Protein AF-A0A0F9RUL9-F1 (afdb_monomer_lite)

pLDDT: mean 78.05, std 15.59, range [31.3, 97.25]

Radius of gyration: 21.73 Å; chains: 1; bounding box: 54×52×54 Å

Secondary structure (DSSP, 8-state):
--PPEEEEEETT---TTGGGGB-TTS-B---SS-EEEEE-SSEEEEEE-TTTTTTTT--HHHHHH-HHHHHHHHHHHHHHHHHHGGG-SSTT----HHHHHHHHHHT-SSGGGS-HHHHHHHHHHHHTSHHHHHHHH-SS--HHHHHHHHHHHHHHHHHHHTTS--S--HHHHHHHHHHHHHHHHHHHHHHHHHHHHHHHSHHHHHHHTTS----HHHHHHHHHHHHHHHHHHTT-THHHHHHHHHTT-HHHHHHHHHHHHHHHHHHHH---HHHHHHHHHHHHHHHHT--HHHHHHS----HHHHHHHHHHHHHHHTT--------

Foldseek 3Di:
DQAAAEAEDEQPDDDPCNVVQQDPVGDGDPDPDDWDWDDDPRYIYIYDHPPNVCVPDDPPVVCVVCVVLVVLVVVLVVQLVVLLCLLDPPPADLDQPQLVVVCVVVVHRHLVRQDPVCNVVSVVSRCPGPLNVLQVVFAADRLVLLVVLLSSLRSNQVSVVVPVDPDQSVSLLVVLLVVLLVLLVCCLVPVVVVLVVLCVDPVVVVVVVVVHPYDSLVVSLSVNLSSCSSCLSNVVLVSVCVSCVVSVQNLLSVVSNLSSLVSVLCSVQDSDSVVSSLLSSVVRVLVSPWDSCCCRNVVDTDPVSVVVSVVSSVCSNVVVPDSPPPD

Structure (mmCIF, N/CA/C/O backbone):
data_AF-A0A0F9RUL9-F1
#
_entry.id   AF-A0A0F9RUL9-F1
#
loop_
_atom_site.group_PDB
_atom_site.id
_atom_site.type_symbol
_atom_site.label_atom_id
_atom_site.label_alt_id
_atom_site.label_comp_id
_atom_site.label_asym_id
_atom_site.label_entity_id
_atom_site.label_seq_id
_atom_site.pdbx_PDB_ins_code
_atom_site.Cartn_x
_atom_site.Cartn_y
_atom_site.Cartn_z
_atom_site.occupancy
_atom_site.B_iso_or_equiv
_atom_site.auth_seq_id
_atom_site.auth_comp_id
_atom_site.auth_asym_id
_atom_site.auth_atom_id
_atom_site.pdbx_PDB_model_num
ATOM 1 N N . MET A 1 1 ? -3.783 -33.198 -8.109 1.00 32.19 1 MET A N 1
ATOM 2 C CA . MET A 1 1 ? -3.405 -32.520 -6.853 1.00 32.19 1 MET A CA 1
ATOM 3 C C . MET A 1 1 ? -1.888 -32.541 -6.781 1.00 32.19 1 MET A C 1
ATOM 5 O O . MET A 1 1 ? -1.331 -33.618 -6.630 1.00 32.19 1 MET A O 1
ATOM 9 N N . ILE A 1 2 ? -1.224 -31.410 -7.032 1.00 31.30 2 ILE A N 1
ATOM 10 C CA . ILE A 1 2 ? 0.241 -31.319 -6.931 1.00 31.30 2 ILE A CA 1
ATOM 11 C C . ILE A 1 2 ? 0.543 -31.049 -5.458 1.00 31.30 2 ILE A C 1
ATOM 13 O O . ILE A 1 2 ? 0.216 -29.977 -4.956 1.00 31.30 2 ILE A O 1
ATOM 17 N N . VAL A 1 3 ? 1.084 -32.039 -4.752 1.00 32.09 3 VAL A N 1
ATOM 18 C CA . VAL A 1 3 ? 1.589 -31.847 -3.389 1.00 32.09 3 VAL A CA 1
ATOM 19 C C . VAL A 1 3 ? 2.931 -31.138 -3.522 1.00 32.09 3 VAL A C 1
ATOM 21 O O . VAL A 1 3 ? 3.836 -31.680 -4.151 1.00 32.09 3 VAL A O 1
ATOM 24 N N . ARG A 1 4 ? 3.041 -29.918 -2.989 1.00 42.41 4 ARG A N 1
ATOM 25 C CA . ARG A 1 4 ? 4.318 -29.204 -2.904 1.00 42.41 4 ARG A CA 1
ATOM 26 C C . ARG A 1 4 ? 4.925 -29.429 -1.526 1.00 42.41 4 ARG A C 1
ATOM 28 O O . ARG A 1 4 ? 4.235 -29.233 -0.527 1.00 42.41 4 ARG A O 1
ATOM 35 N N . ASN A 1 5 ? 6.190 -29.832 -1.472 1.00 48.47 5 ASN A N 1
ATOM 36 C CA . ASN A 1 5 ? 6.908 -29.976 -0.208 1.00 48.47 5 ASN A CA 1
ATOM 37 C C . ASN A 1 5 ? 7.449 -28.613 0.230 1.00 48.47 5 ASN A C 1
ATOM 39 O O . ASN A 1 5 ? 8.086 -27.926 -0.564 1.00 48.47 5 ASN A O 1
ATOM 43 N N . LEU A 1 6 ? 7.191 -28.231 1.481 1.00 49.25 6 LEU A N 1
ATOM 44 C CA . LEU A 1 6 ? 7.709 -27.003 2.083 1.00 49.25 6 LEU A CA 1
ATOM 45 C C . LEU A 1 6 ? 8.824 -27.352 3.074 1.00 49.25 6 LEU A C 1
ATOM 47 O O . LEU A 1 6 ? 8.561 -28.018 4.078 1.00 49.25 6 LEU A O 1
ATOM 51 N N . ASN A 1 7 ? 10.037 -26.870 2.809 1.00 65.69 7 ASN A N 1
ATOM 52 C CA . ASN A 1 7 ? 11.198 -27.034 3.680 1.00 65.69 7 ASN A CA 1
ATOM 53 C C . ASN A 1 7 ? 11.595 -25.682 4.282 1.00 65.69 7 ASN A C 1
ATOM 55 O O . ASN A 1 7 ? 11.885 -24.738 3.553 1.00 65.69 7 ASN A O 1
ATOM 59 N N . LEU A 1 8 ? 11.643 -25.600 5.611 1.00 62.12 8 LEU A N 1
ATOM 60 C CA . LEU A 1 8 ? 12.153 -24.431 6.333 1.00 62.12 8 LEU A CA 1
ATOM 61 C C . LEU A 1 8 ? 13.598 -24.705 6.756 1.00 62.12 8 LEU A C 1
ATOM 63 O O . LEU A 1 8 ? 13.869 -25.764 7.328 1.00 62.12 8 LEU A O 1
ATOM 67 N N . LYS A 1 9 ? 14.506 -23.776 6.455 1.00 74.94 9 LYS A N 1
ATOM 68 C CA . LYS A 1 9 ? 15.950 -23.915 6.658 1.00 74.94 9 LYS A CA 1
ATOM 69 C C . LYS A 1 9 ? 16.533 -22.660 7.297 1.00 74.94 9 LYS A C 1
ATOM 71 O O . LYS A 1 9 ? 16.236 -21.540 6.885 1.00 74.94 9 LYS A O 1
ATOM 76 N N . ASN A 1 10 ? 17.414 -22.836 8.275 1.00 73.94 10 ASN A N 1
ATOM 77 C CA . ASN A 1 10 ? 18.255 -21.729 8.722 1.00 73.94 10 ASN A CA 1
ATOM 78 C C . ASN A 1 10 ? 19.271 -21.380 7.627 1.00 73.94 10 ASN A C 1
ATOM 80 O O . ASN A 1 10 ? 19.725 -22.250 6.879 1.00 73.94 10 ASN A O 1
ATOM 84 N N . LEU A 1 11 ? 19.691 -20.117 7.560 1.00 72.38 11 LEU A N 1
ATOM 85 C CA . LEU A 1 11 ? 20.840 -19.736 6.741 1.00 72.38 11 LEU A CA 1
ATOM 86 C C . LEU A 1 11 ? 22.066 -20.588 7.071 1.00 72.38 11 LEU A C 1
ATOM 88 O O . LEU A 1 11 ? 22.523 -20.619 8.214 1.00 72.38 11 LEU A O 1
ATOM 92 N N . GLY A 1 12 ? 22.596 -21.252 6.045 1.00 68.56 12 GLY A N 1
ATOM 93 C CA . GLY A 1 12 ? 23.726 -22.169 6.169 1.00 68.56 12 GLY A CA 1
ATOM 94 C C . GLY A 1 12 ? 23.367 -23.630 6.369 1.00 68.56 12 GLY A C 1
ATOM 95 O O . GLY A 1 12 ? 24.262 -24.470 6.357 1.00 68.56 12 GLY A O 1
ATOM 96 N N . GLU A 1 13 ? 22.087 -23.959 6.525 1.00 78.44 13 GLU A N 1
ATOM 97 C CA . GLU A 1 13 ? 21.658 -25.348 6.452 1.00 78.44 13 GLU A CA 1
ATOM 98 C C . GLU A 1 13 ? 21.666 -25.840 5.004 1.00 78.44 13 GLU A C 1
ATOM 100 O O . GLU A 1 13 ? 21.297 -25.130 4.065 1.00 78.44 13 GLU A O 1
ATOM 105 N N . GLU A 1 14 ? 22.070 -27.096 4.822 1.00 79.12 14 GLU A N 1
ATOM 106 C CA . GLU A 1 14 ? 22.023 -27.744 3.519 1.00 79.12 14 GLU A CA 1
ATOM 107 C C . GLU A 1 14 ? 20.569 -27.925 3.056 1.00 79.12 14 GLU A C 1
ATOM 109 O O . GLU A 1 14 ? 19.697 -28.415 3.787 1.00 79.12 14 GLU A O 1
ATOM 114 N N . GLY A 1 15 ? 20.323 -27.529 1.811 1.00 79.25 15 GLY A N 1
ATOM 115 C CA . GLY A 1 15 ? 19.059 -27.662 1.097 1.00 79.25 15 GLY A CA 1
ATOM 116 C C . GLY A 1 15 ? 19.314 -27.562 -0.402 1.00 79.25 15 GLY A C 1
ATOM 117 O O . GLY A 1 15 ? 20.447 -27.342 -0.832 1.00 79.25 15 GLY A O 1
ATOM 118 N N . LYS A 1 16 ? 18.278 -27.756 -1.209 1.00 81.50 16 LYS A N 1
ATOM 119 C CA . LYS A 1 16 ? 18.384 -27.751 -2.669 1.00 81.50 16 LYS A CA 1
ATOM 120 C C . LYS A 1 16 ? 18.964 -26.452 -3.219 1.00 81.50 16 LYS A C 1
ATOM 122 O O . LYS A 1 16 ? 19.702 -26.503 -4.200 1.00 81.50 16 LYS A O 1
ATOM 127 N N . TYR A 1 17 ? 18.669 -25.325 -2.575 1.00 75.50 17 TYR A N 1
ATOM 128 C CA . TYR A 1 17 ? 19.135 -24.000 -2.992 1.00 75.50 17 TYR A CA 1
ATOM 129 C C . TYR A 1 17 ? 20.226 -23.426 -2.081 1.00 75.50 17 TYR A C 1
ATOM 131 O O . TYR A 1 17 ? 20.520 -22.236 -2.146 1.00 75.50 17 TYR A O 1
ATOM 139 N N . SER A 1 18 ? 20.873 -24.239 -1.235 1.00 74.88 18 SER A N 1
ATOM 140 C CA . SER A 1 18 ? 21.828 -23.719 -0.241 1.00 74.88 18 SER A CA 1
ATOM 141 C C . SER A 1 18 ? 23.065 -23.061 -0.860 1.00 74.88 18 SER A C 1
ATOM 143 O O . SER A 1 18 ? 23.712 -22.239 -0.216 1.00 74.88 18 SER A O 1
ATOM 145 N N . TYR A 1 19 ? 23.392 -23.391 -2.110 1.00 74.50 19 TYR A N 1
ATOM 146 C CA . TYR A 1 19 ? 24.512 -22.797 -2.835 1.00 74.50 19 TYR A CA 1
ATOM 147 C C . TYR A 1 19 ? 24.266 -21.330 -3.231 1.00 74.50 19 TYR A C 1
ATOM 149 O O . TYR A 1 19 ? 25.235 -20.598 -3.400 1.00 74.50 19 TYR A O 1
ATOM 157 N N . GLU A 1 20 ? 23.009 -20.880 -3.314 1.00 70.94 20 GLU A N 1
ATOM 158 C CA . GLU A 1 20 ? 22.638 -19.501 -3.684 1.00 70.94 20 GLU A CA 1
ATOM 159 C C . GLU A 1 20 ? 23.039 -18.470 -2.606 1.00 70.94 20 GLU A C 1
ATOM 161 O O . GLU A 1 20 ? 23.130 -17.273 -2.876 1.00 70.94 20 GLU A O 1
ATOM 166 N N . PHE A 1 21 ? 23.318 -18.917 -1.376 1.00 67.44 21 PHE A N 1
ATOM 167 C CA . PHE A 1 21 ? 23.722 -18.049 -0.257 1.00 67.44 21 PHE A CA 1
ATOM 168 C C . PHE A 1 21 ? 25.232 -17.968 -0.052 1.00 67.44 21 PHE A C 1
ATOM 170 O O . PHE A 1 21 ? 25.708 -17.124 0.714 1.00 67.44 21 PHE A O 1
ATOM 177 N N . ASN A 1 22 ? 25.978 -18.859 -0.699 1.00 63.66 22 ASN A N 1
ATOM 178 C CA . ASN A 1 22 ? 27.412 -18.985 -0.518 1.00 63.66 22 ASN A CA 1
ATOM 179 C C . ASN A 1 22 ? 28.135 -18.019 -1.462 1.00 63.66 22 ASN A C 1
ATOM 181 O O . ASN A 1 22 ? 27.866 -17.983 -2.660 1.00 63.66 22 ASN A O 1
ATOM 185 N N . ASN A 1 23 ? 29.069 -17.227 -0.934 1.00 65.25 23 ASN A N 1
ATOM 186 C CA . ASN A 1 23 ? 29.991 -16.463 -1.771 1.00 65.25 23 ASN A CA 1
ATOM 187 C C . ASN A 1 23 ? 31.033 -17.394 -2.429 1.00 65.25 23 ASN A C 1
ATOM 189 O O . ASN A 1 23 ? 31.065 -18.596 -2.165 1.00 65.25 23 ASN A O 1
ATOM 193 N N . GLU A 1 24 ? 31.919 -16.840 -3.265 1.00 59.84 24 GLU A N 1
ATOM 194 C CA . GLU A 1 24 ? 32.986 -17.593 -3.958 1.00 59.84 24 GLU A CA 1
ATOM 195 C C . GLU A 1 24 ? 33.896 -18.404 -3.010 1.00 59.84 24 GLU A C 1
ATOM 197 O O . GLU A 1 24 ? 34.548 -19.351 -3.442 1.00 59.84 24 GLU A O 1
ATOM 202 N N . ASN A 1 25 ? 33.896 -18.079 -1.712 1.00 66.12 25 ASN A N 1
ATOM 203 C CA . ASN A 1 25 ? 34.662 -18.758 -0.667 1.00 66.12 25 ASN A CA 1
ATOM 204 C C . ASN A 1 25 ? 33.825 -19.749 0.166 1.00 66.12 25 ASN A C 1
ATOM 206 O O . ASN A 1 25 ? 34.321 -20.280 1.158 1.00 66.12 25 ASN A O 1
ATOM 210 N N . GLY A 1 26 ? 32.564 -19.998 -0.198 1.00 61.66 26 GLY A N 1
ATOM 211 C CA . GLY A 1 26 ? 31.660 -20.862 0.567 1.00 61.66 26 GLY A CA 1
ATOM 212 C C . GLY A 1 26 ? 31.128 -20.225 1.854 1.00 61.66 26 GLY A C 1
ATOM 213 O O . GLY A 1 26 ? 30.502 -20.910 2.659 1.00 61.66 26 GLY A O 1
ATOM 214 N N . GLU A 1 27 ? 31.373 -18.931 2.076 1.00 58.84 27 GLU A N 1
ATOM 215 C CA . GLU A 1 27 ? 30.841 -18.224 3.235 1.00 58.84 27 GLU A CA 1
ATOM 216 C C . GLU A 1 27 ? 29.443 -17.706 2.921 1.00 58.84 27 GLU A C 1
ATOM 218 O O . GLU A 1 27 ? 29.207 -17.057 1.898 1.00 58.84 27 GLU A O 1
ATOM 223 N N . ILE A 1 28 ? 28.514 -17.946 3.839 1.00 61.78 28 ILE A N 1
ATOM 224 C CA . ILE A 1 28 ? 27.164 -17.405 3.746 1.00 61.78 28 ILE A CA 1
ATOM 225 C C . ILE A 1 28 ? 27.267 -15.887 3.817 1.00 61.78 28 ILE A C 1
ATOM 227 O O . ILE A 1 28 ? 27.767 -15.335 4.806 1.00 61.78 28 ILE A O 1
ATOM 231 N N . LYS A 1 29 ? 26.774 -15.198 2.786 1.00 60.50 29 LYS A N 1
ATOM 232 C CA . LYS A 1 29 ? 26.651 -13.741 2.815 1.00 60.50 29 LYS A CA 1
ATOM 233 C C . LYS A 1 29 ? 25.767 -13.406 4.017 1.00 60.50 29 LYS A C 1
ATOM 235 O O . LYS A 1 29 ? 24.577 -13.710 4.012 1.00 60.50 29 LYS A O 1
ATOM 240 N N . ARG A 1 30 ? 26.343 -12.832 5.081 1.00 54.78 30 ARG A N 1
ATOM 241 C CA . ARG A 1 30 ? 25.578 -12.315 6.228 1.00 54.78 30 ARG A CA 1
ATOM 242 C C . ARG A 1 30 ? 24.782 -11.112 5.752 1.00 54.78 30 ARG A C 1
ATOM 244 O O . ARG A 1 30 ? 25.188 -9.973 5.966 1.00 54.78 30 ARG A O 1
ATOM 251 N N . MET A 1 31 ? 23.698 -11.357 5.033 1.00 57.78 31 MET A N 1
ATOM 252 C CA . MET A 1 31 ? 22.754 -10.300 4.736 1.00 57.78 31 MET A CA 1
ATOM 253 C C . MET A 1 31 ? 21.945 -10.102 6.022 1.00 57.78 31 MET A C 1
ATOM 255 O O . MET A 1 31 ? 21.506 -11.037 6.702 1.00 57.78 31 MET A O 1
ATOM 259 N N . LYS A 1 32 ? 21.955 -8.861 6.469 1.00 47.97 32 LYS A N 1
ATOM 260 C CA . LYS A 1 32 ? 21.132 -8.431 7.580 1.00 47.97 32 LYS A CA 1
ATOM 261 C C . LYS A 1 32 ? 19.732 -8.296 6.971 1.00 47.97 32 LYS A C 1
ATOM 263 O O . LYS A 1 32 ? 19.631 -7.815 5.848 1.00 47.97 32 LYS A O 1
ATOM 268 N N . ASP A 1 33 ? 18.721 -8.848 7.631 1.00 54.19 33 ASP A N 1
ATOM 269 C CA . ASP A 1 33 ? 17.303 -8.621 7.297 1.00 54.19 33 ASP A CA 1
ATOM 270 C C . ASP A 1 33 ? 16.769 -9.313 6.028 1.00 54.19 33 ASP A C 1
ATOM 272 O O . ASP A 1 33 ? 16.528 -8.675 5.007 1.00 54.19 33 ASP A O 1
ATOM 276 N N . PHE A 1 34 ? 16.542 -10.636 6.074 1.00 61.16 34 PHE A N 1
ATOM 277 C CA . PHE A 1 34 ? 15.861 -11.311 4.961 1.00 61.16 34 PHE A CA 1
ATOM 278 C C . PHE A 1 34 ? 15.222 -12.673 5.279 1.00 61.16 34 PHE A C 1
ATOM 280 O O . PHE A 1 34 ? 15.669 -13.433 6.147 1.00 61.16 34 PHE A O 1
ATOM 287 N N . ILE A 1 35 ? 14.227 -13.002 4.451 1.00 62.97 35 ILE A N 1
ATOM 288 C CA . ILE A 1 35 ? 13.673 -14.336 4.204 1.00 62.97 35 ILE A CA 1
ATOM 289 C C . ILE A 1 35 ? 13.799 -14.580 2.695 1.00 62.97 35 ILE A C 1
ATOM 291 O O . ILE A 1 35 ? 13.317 -13.775 1.903 1.00 62.97 35 ILE A O 1
ATOM 295 N N . TYR A 1 36 ? 14.429 -15.679 2.281 1.00 66.00 36 TYR A N 1
ATOM 296 C CA . TYR A 1 36 ? 14.445 -16.094 0.878 1.00 66.00 36 TYR A CA 1
ATOM 297 C C . TYR A 1 36 ? 13.516 -17.265 0.653 1.00 66.00 36 TYR A C 1
ATOM 299 O O . TYR A 1 36 ? 13.589 -18.258 1.371 1.00 66.00 36 TYR A O 1
ATOM 307 N N . ILE A 1 37 ? 12.704 -17.168 -0.393 1.00 63.91 37 ILE A N 1
ATOM 308 C CA . ILE A 1 37 ? 11.800 -18.227 -0.820 1.00 63.91 37 ILE A CA 1
ATOM 309 C C . ILE A 1 37 ? 12.254 -18.694 -2.200 1.00 63.91 37 ILE A C 1
ATOM 311 O O . ILE A 1 37 ? 12.154 -17.964 -3.184 1.00 63.91 37 ILE A O 1
ATOM 315 N N . PHE A 1 38 ? 12.740 -19.928 -2.273 1.00 65.19 38 PHE A N 1
ATOM 316 C CA . PHE A 1 38 ? 13.058 -20.605 -3.521 1.00 65.19 38 PHE A CA 1
ATOM 317 C C . PHE A 1 38 ? 11.950 -21.585 -3.868 1.00 65.19 38 PHE A C 1
ATOM 319 O O . PHE A 1 38 ? 11.405 -22.263 -2.998 1.00 65.19 38 PHE A O 1
ATOM 326 N N . ARG A 1 39 ? 11.607 -21.668 -5.154 1.00 54.69 39 ARG A N 1
ATOM 327 C CA . ARG A 1 39 ? 10.530 -22.532 -5.630 1.00 54.69 39 ARG A CA 1
ATOM 328 C C . ARG A 1 39 ? 10.896 -23.205 -6.945 1.00 54.69 39 ARG A C 1
ATOM 330 O O . ARG A 1 39 ? 11.344 -22.543 -7.878 1.00 54.69 39 ARG A O 1
ATOM 337 N N . ASP A 1 40 ? 10.550 -24.485 -7.062 1.00 63.53 40 ASP A N 1
ATOM 338 C CA . ASP A 1 40 ? 10.366 -25.145 -8.354 1.00 63.53 40 ASP A CA 1
ATOM 339 C C . ASP A 1 40 ? 8.938 -25.696 -8.534 1.00 63.53 40 ASP A C 1
ATOM 341 O O . ASP A 1 40 ? 7.963 -25.231 -7.931 1.00 63.53 40 ASP A O 1
ATOM 345 N N . GLN A 1 41 ? 8.777 -26.650 -9.452 1.00 53.69 41 GLN A N 1
ATOM 346 C CA . GLN A 1 41 ? 7.482 -27.245 -9.761 1.00 53.69 41 GLN A CA 1
ATOM 347 C C . GLN A 1 41 ? 6.879 -28.027 -8.579 1.00 53.69 41 GLN A C 1
ATOM 349 O O . GLN A 1 41 ? 5.650 -28.085 -8.476 1.00 53.69 41 GLN A O 1
ATOM 354 N N . ASN A 1 42 ? 7.706 -28.572 -7.678 1.00 60.69 42 ASN A N 1
ATOM 355 C CA . ASN A 1 42 ? 7.300 -29.535 -6.650 1.00 60.69 42 ASN A CA 1
ATOM 356 C C . ASN A 1 42 ? 7.722 -29.148 -5.220 1.00 60.69 42 ASN A C 1
ATOM 358 O O . ASN A 1 42 ? 7.222 -29.743 -4.266 1.00 60.69 42 ASN A O 1
ATOM 362 N N . GLU A 1 43 ? 8.609 -28.171 -5.042 1.00 62.62 43 GLU A N 1
ATOM 363 C CA . GLU A 1 43 ? 9.193 -27.827 -3.744 1.00 62.62 43 GLU A CA 1
ATOM 364 C C . GLU A 1 43 ? 9.263 -26.311 -3.532 1.00 62.62 43 GLU A C 1
ATOM 366 O O . GLU A 1 43 ? 9.439 -25.535 -4.475 1.00 62.62 43 GLU A O 1
ATOM 371 N N . ILE A 1 44 ? 9.109 -25.901 -2.274 1.00 60.84 44 ILE A N 1
ATOM 372 C CA . ILE A 1 44 ? 9.373 -24.549 -1.785 1.00 60.84 44 ILE A CA 1
ATOM 373 C C . ILE A 1 44 ? 10.386 -24.687 -0.646 1.00 60.84 44 ILE A C 1
ATOM 375 O O . ILE A 1 44 ? 10.115 -25.375 0.339 1.00 60.84 44 ILE A O 1
ATOM 379 N N . GLU A 1 45 ? 11.545 -24.049 -0.771 1.00 70.44 45 GLU A N 1
ATOM 380 C CA . GLU A 1 45 ? 12.529 -23.954 0.309 1.00 70.44 45 GLU A CA 1
ATOM 381 C C . GLU A 1 45 ? 12.618 -22.518 0.803 1.00 70.44 45 GLU A C 1
ATOM 383 O O . GLU A 1 45 ? 12.735 -21.588 0.006 1.00 70.44 45 GLU A O 1
ATOM 388 N N . ILE A 1 46 ? 12.573 -22.343 2.120 1.00 68.19 46 ILE A N 1
ATOM 389 C CA . ILE A 1 46 ? 12.642 -21.031 2.751 1.00 68.19 46 ILE A CA 1
ATOM 390 C C . ILE A 1 46 ? 13.879 -20.953 3.629 1.00 68.19 46 ILE A C 1
ATOM 392 O O . ILE A 1 46 ? 14.052 -21.783 4.521 1.00 68.19 46 ILE A O 1
ATOM 396 N N . TYR A 1 47 ? 14.695 -19.929 3.400 1.00 75.81 47 TYR A N 1
ATOM 397 C CA . TYR A 1 47 ? 15.902 -19.643 4.162 1.00 75.81 47 TYR A CA 1
ATOM 398 C C . TYR A 1 47 ? 15.745 -18.347 4.945 1.00 75.81 47 TYR A C 1
ATOM 400 O O . TYR A 1 47 ? 15.354 -17.328 4.380 1.00 75.81 47 TYR A O 1
ATOM 408 N N . PHE A 1 48 ? 16.074 -18.369 6.233 1.00 71.19 48 PHE A N 1
ATOM 409 C CA . PHE A 1 48 ? 15.905 -17.210 7.110 1.00 71.19 48 PHE A CA 1
ATOM 410 C C . PHE A 1 48 ? 17.087 -17.009 8.068 1.00 71.19 48 PHE A C 1
ATOM 412 O O . PHE A 1 48 ? 17.823 -17.946 8.401 1.00 71.19 48 PHE A O 1
ATOM 419 N N . ASN A 1 49 ? 17.270 -15.768 8.533 1.00 71.44 49 ASN A N 1
ATOM 420 C CA . ASN A 1 49 ? 18.305 -15.416 9.504 1.00 71.44 49 ASN A CA 1
ATOM 421 C C . ASN A 1 49 ? 17.811 -15.557 10.951 1.00 71.44 49 ASN A C 1
ATOM 423 O O . ASN A 1 49 ? 17.225 -14.645 11.530 1.00 71.44 49 ASN A O 1
ATOM 427 N N . GLN A 1 50 ? 18.123 -16.696 11.570 1.00 59.16 50 GLN A N 1
ATOM 428 C CA . GLN A 1 50 ? 17.694 -17.012 12.934 1.00 59.16 50 GLN A CA 1
ATOM 429 C C . GLN A 1 50 ? 18.300 -16.097 14.029 1.00 59.16 50 GLN A C 1
ATOM 431 O O . GLN A 1 50 ? 17.893 -16.197 15.182 1.00 59.16 50 GLN A O 1
ATOM 436 N N . TRP A 1 51 ? 19.326 -15.275 13.750 1.00 54.22 51 TRP A N 1
ATOM 437 C CA . TRP A 1 51 ? 19.989 -14.456 14.787 1.00 54.22 51 TRP A CA 1
ATOM 438 C C . TRP A 1 51 ? 19.283 -13.118 15.014 1.00 54.22 51 TRP A C 1
ATOM 440 O O . TRP A 1 51 ? 19.240 -12.674 16.157 1.00 54.22 51 TRP A O 1
ATOM 450 N N . GLU A 1 52 ? 18.680 -12.546 13.971 1.00 56.91 52 GLU A N 1
ATOM 451 C CA . GLU A 1 52 ? 17.982 -11.249 14.015 1.00 56.91 52 GLU A CA 1
ATOM 452 C C . GLU A 1 52 ? 16.460 -11.405 14.184 1.00 56.91 52 GLU A C 1
ATOM 454 O O . GLU A 1 52 ? 15.825 -10.606 14.867 1.00 56.91 52 GLU A O 1
ATOM 459 N N . ILE A 1 53 ? 15.874 -12.523 13.721 1.00 51.81 53 ILE A N 1
ATOM 460 C CA . ILE A 1 53 ? 14.460 -12.874 14.003 1.00 51.81 53 ILE A CA 1
ATOM 461 C C . ILE A 1 53 ? 14.198 -13.034 15.519 1.00 51.81 53 ILE A C 1
ATOM 463 O O . ILE A 1 53 ? 13.057 -13.045 15.971 1.00 51.81 53 ILE A O 1
ATOM 467 N N . LYS A 1 54 ? 15.257 -13.093 16.342 1.00 40.16 54 LYS A N 1
ATOM 468 C CA . LYS A 1 54 ? 15.164 -13.141 17.808 1.00 40.16 54 LYS A CA 1
ATOM 469 C C . LYS A 1 54 ? 14.514 -11.913 18.442 1.00 40.16 54 LYS A C 1
ATOM 471 O O . LYS A 1 54 ? 14.042 -12.046 19.567 1.00 40.16 54 LYS A O 1
ATOM 476 N N . GLN A 1 55 ? 14.551 -10.747 17.796 1.00 41.84 55 GLN A N 1
ATOM 477 C CA . GLN A 1 55 ? 14.035 -9.507 18.393 1.00 41.84 55 GLN A CA 1
ATOM 478 C C . GLN A 1 55 ? 12.722 -9.025 17.793 1.00 41.84 55 GLN A C 1
ATOM 480 O O . GLN A 1 55 ? 12.009 -8.275 18.452 1.00 41.84 55 GLN A O 1
ATOM 485 N N . VAL A 1 56 ? 12.353 -9.510 16.610 1.00 39.78 56 VAL A N 1
ATOM 486 C CA . VAL A 1 56 ? 11.092 -9.143 15.977 1.00 39.78 56 VAL A CA 1
ATOM 487 C C . VAL A 1 56 ? 10.380 -10.442 15.584 1.00 39.78 56 VAL A C 1
ATOM 489 O O . VAL A 1 56 ? 10.657 -11.038 14.549 1.00 39.78 56 VAL A O 1
ATOM 492 N N . PHE A 1 57 ? 9.503 -10.899 16.486 1.00 48.75 57 PHE A N 1
ATOM 493 C CA . PHE A 1 57 ? 8.320 -11.744 16.245 1.00 48.75 57 PHE A CA 1
ATOM 494 C C . PHE A 1 57 ? 8.235 -13.187 16.770 1.00 48.75 57 PHE A C 1
ATOM 496 O O . PHE A 1 57 ? 7.114 -13.578 17.064 1.00 48.75 57 PHE A O 1
ATOM 503 N N . PHE A 1 58 ? 9.300 -13.965 17.005 1.00 43.00 58 PHE A N 1
ATOM 504 C CA . PHE A 1 58 ? 9.156 -15.280 17.676 1.00 43.00 58 PHE A CA 1
ATOM 505 C C . PHE A 1 58 ? 10.394 -15.655 18.484 1.00 43.00 58 PHE A C 1
ATOM 507 O O . PHE A 1 58 ? 11.513 -15.634 17.963 1.00 43.00 58 PHE A O 1
ATOM 514 N N . SER A 1 59 ? 10.225 -16.110 19.730 1.00 45.75 59 SER A N 1
ATOM 515 C CA . SER A 1 59 ? 11.328 -16.822 20.367 1.00 45.75 59 SER A CA 1
ATOM 516 C C . SER A 1 59 ? 11.521 -18.164 19.641 1.00 45.75 59 SER A C 1
ATOM 518 O O . SER A 1 59 ? 10.579 -18.911 19.387 1.00 45.75 59 SER A O 1
ATOM 520 N N . ILE A 1 60 ? 12.764 -18.517 19.302 1.00 45.69 60 ILE A N 1
ATOM 521 C CA . ILE A 1 60 ? 13.104 -19.788 18.621 1.00 45.69 60 ILE A CA 1
ATOM 522 C C . ILE A 1 60 ? 12.562 -21.029 19.362 1.00 45.69 60 ILE A C 1
ATOM 524 O O . ILE A 1 60 ? 12.380 -22.088 18.760 1.00 45.69 60 ILE A O 1
ATOM 528 N N . HIS A 1 61 ? 12.310 -20.916 20.668 1.00 44.91 61 HIS A N 1
ATOM 529 C CA . HIS A 1 61 ? 11.744 -21.999 21.470 1.00 44.91 61 HIS A CA 1
ATOM 530 C C . HIS A 1 61 ? 10.244 -22.199 21.187 1.00 44.91 61 HIS A C 1
ATOM 532 O O . HIS A 1 61 ? 9.808 -23.343 21.089 1.00 44.91 61 HIS A O 1
ATOM 538 N N . GLU A 1 62 ? 9.492 -21.130 20.913 1.00 48.03 62 GLU A N 1
ATOM 539 C CA . GLU A 1 62 ? 8.084 -21.192 20.487 1.00 48.03 62 GLU A CA 1
ATOM 540 C C . GLU A 1 62 ? 7.929 -21.734 19.059 1.00 48.03 62 GLU A C 1
ATOM 542 O O . GLU A 1 62 ? 6.890 -22.285 18.711 1.00 48.03 62 GLU A O 1
ATOM 547 N N . PHE A 1 63 ? 8.968 -21.646 18.225 1.00 50.38 63 PHE A N 1
ATOM 548 C CA . PHE A 1 63 ? 8.923 -22.073 16.823 1.00 50.38 63 PHE A CA 1
ATOM 549 C C . PHE A 1 63 ? 8.690 -23.584 16.651 1.00 50.38 63 PHE A C 1
ATOM 551 O O . PHE A 1 63 ? 7.990 -24.012 15.733 1.00 50.38 63 PHE A O 1
ATOM 558 N N . LYS A 1 64 ? 9.253 -24.417 17.541 1.00 48.34 64 LYS A N 1
ATOM 559 C CA . LYS A 1 64 ? 9.044 -25.880 17.510 1.00 48.34 64 LYS A CA 1
ATOM 560 C C . LYS A 1 64 ? 7.652 -26.284 17.987 1.00 48.34 64 LYS A C 1
ATOM 562 O O . LYS A 1 64 ? 7.128 -27.291 17.518 1.00 48.34 64 LYS A O 1
ATOM 567 N N . GLU A 1 65 ? 7.065 -25.507 18.888 1.00 54.25 65 GLU A N 1
ATOM 568 C CA . GLU A 1 65 ? 5.714 -25.733 19.407 1.00 54.25 65 GLU A CA 1
ATOM 569 C C . GLU A 1 65 ? 4.638 -25.162 18.463 1.00 54.25 65 GLU A C 1
ATOM 571 O O . GLU A 1 65 ? 3.510 -25.644 18.463 1.00 54.25 65 GLU A O 1
ATOM 576 N N . ASN A 1 66 ? 5.014 -24.236 17.570 1.00 59.31 66 ASN A N 1
ATOM 577 C CA . ASN A 1 66 ? 4.112 -23.516 16.664 1.00 59.31 66 ASN A CA 1
ATOM 578 C C . ASN A 1 66 ? 4.395 -23.755 15.167 1.00 59.31 66 ASN A C 1
ATOM 580 O O . ASN A 1 66 ? 4.081 -22.918 14.323 1.00 59.31 66 ASN A O 1
ATOM 584 N N . VAL A 1 67 ? 4.951 -24.914 14.794 1.00 65.00 67 VAL A N 1
ATOM 585 C CA . VAL A 1 67 ? 5.283 -25.246 13.388 1.00 65.00 67 VAL A CA 1
ATOM 586 C C . VAL A 1 67 ? 4.088 -25.087 12.436 1.00 65.00 67 VAL A C 1
ATOM 588 O O . VAL A 1 67 ? 4.276 -24.732 11.274 1.00 65.00 67 VAL A O 1
ATOM 591 N N . LEU A 1 68 ? 2.863 -25.362 12.896 1.00 65.12 68 LEU A N 1
ATOM 592 C CA . LEU A 1 68 ? 1.652 -25.190 12.085 1.00 65.12 68 LEU A CA 1
ATOM 593 C C . LEU A 1 68 ? 1.348 -23.713 11.817 1.00 65.12 68 LEU A C 1
ATOM 595 O O . LEU A 1 68 ? 1.187 -23.348 10.657 1.00 65.12 68 LEU A O 1
ATOM 599 N N . PHE A 1 69 ? 1.368 -22.877 12.856 1.00 66.62 69 PHE A N 1
ATOM 600 C CA . PHE A 1 69 ? 1.216 -21.425 12.737 1.00 66.62 69 PHE A CA 1
ATOM 601 C C . PHE A 1 69 ? 2.236 -20.844 11.749 1.00 66.62 69 PHE A C 1
ATOM 603 O O . PHE A 1 69 ? 1.883 -20.149 10.802 1.00 66.62 69 PHE A O 1
ATOM 610 N N . VAL A 1 70 ? 3.509 -21.212 11.914 1.00 67.06 70 VAL A N 1
ATOM 611 C CA . VAL A 1 70 ? 4.600 -20.742 11.053 1.00 67.06 70 VAL A CA 1
ATOM 612 C C . VAL A 1 70 ? 4.349 -21.116 9.590 1.00 67.06 70 VAL A C 1
ATOM 614 O O . VAL A 1 70 ? 4.559 -20.300 8.697 1.00 67.06 70 VAL A O 1
ATOM 617 N N . LYS A 1 71 ? 3.884 -22.342 9.320 1.00 67.94 71 LYS A N 1
ATOM 618 C CA . LYS A 1 71 ? 3.554 -22.782 7.956 1.00 67.94 71 LYS A CA 1
ATOM 619 C C . LYS A 1 71 ? 2.417 -21.973 7.344 1.00 67.94 71 LYS A C 1
ATOM 621 O O . LYS A 1 71 ? 2.513 -21.625 6.169 1.00 67.94 71 LYS A O 1
ATOM 626 N N . GLU A 1 72 ? 1.366 -21.687 8.107 1.00 69.75 72 GLU A N 1
ATOM 627 C CA . GLU A 1 72 ? 0.248 -20.878 7.616 1.00 69.75 72 GLU A CA 1
ATOM 628 C C . GLU A 1 72 ? 0.667 -19.422 7.388 1.00 69.75 72 GLU A C 1
ATOM 630 O O . GLU A 1 72 ? 0.345 -18.870 6.337 1.00 69.75 72 GLU A O 1
ATOM 635 N N . LEU A 1 73 ? 1.483 -18.843 8.274 1.00 68.56 73 LEU A N 1
ATOM 636 C CA . LEU A 1 73 ? 2.063 -17.512 8.079 1.00 68.56 73 LEU A CA 1
ATOM 637 C C . LEU A 1 73 ? 2.927 -17.457 6.810 1.00 68.56 73 LEU A C 1
ATOM 639 O O . LEU A 1 73 ? 2.764 -16.563 5.985 1.00 68.56 73 LEU A O 1
ATOM 643 N N . PHE A 1 74 ? 3.796 -18.447 6.588 1.00 73.12 74 PHE A N 1
ATOM 644 C CA . PHE A 1 74 ? 4.600 -18.512 5.364 1.00 73.12 74 PHE A CA 1
ATOM 645 C C . PHE A 1 74 ? 3.758 -18.672 4.109 1.00 73.12 74 PHE A C 1
ATOM 647 O O . PHE A 1 74 ? 4.058 -18.066 3.086 1.00 73.12 74 PHE A O 1
ATOM 654 N N . LYS A 1 75 ? 2.719 -19.504 4.159 1.00 72.38 75 LYS A N 1
ATOM 655 C CA . LYS A 1 75 ? 1.800 -19.680 3.036 1.00 72.38 75 LYS A CA 1
ATOM 656 C C . LYS A 1 75 ? 1.069 -18.374 2.730 1.00 72.38 75 LYS A C 1
ATOM 658 O O . LYS A 1 75 ? 0.930 -18.031 1.561 1.00 72.38 75 LYS A O 1
ATOM 663 N N . HIS A 1 76 ? 0.649 -17.649 3.762 1.00 74.69 76 HIS A N 1
ATOM 664 C CA . HIS A 1 76 ? 0.038 -16.333 3.640 1.00 74.69 76 HIS A CA 1
ATOM 665 C C . HIS A 1 76 ? 0.998 -15.316 2.996 1.00 74.69 76 HIS A C 1
ATOM 667 O O . HIS A 1 76 ? 0.644 -14.746 1.967 1.00 74.69 76 HIS A O 1
ATOM 673 N N . ILE A 1 77 ? 2.239 -15.196 3.486 1.00 76.31 77 ILE A N 1
ATOM 674 C CA . ILE A 1 77 ? 3.273 -14.327 2.890 1.00 76.31 77 ILE A CA 1
ATOM 675 C C . ILE A 1 77 ? 3.575 -14.740 1.442 1.00 76.31 77 ILE A C 1
ATOM 677 O O . ILE A 1 77 ? 3.597 -13.916 0.539 1.00 76.31 77 ILE A O 1
ATOM 681 N N . ALA A 1 78 ? 3.756 -16.032 1.170 1.00 75.81 78 ALA A N 1
ATOM 682 C CA . ALA A 1 78 ? 4.043 -16.506 -0.183 1.00 75.81 78 ALA A CA 1
ATOM 683 C C . ALA A 1 78 ? 2.889 -16.223 -1.157 1.00 75.81 78 ALA A C 1
ATOM 685 O O . ALA A 1 78 ? 3.120 -15.985 -2.343 1.00 75.81 78 ALA A O 1
ATOM 686 N N . HIS A 1 79 ? 1.644 -16.270 -0.678 1.00 79.81 79 HIS A N 1
ATOM 687 C CA . HIS A 1 79 ? 0.498 -15.859 -1.471 1.00 79.81 79 HIS A CA 1
ATOM 688 C C . HIS A 1 79 ? 0.510 -14.357 -1.728 1.00 79.81 79 HIS A C 1
ATOM 690 O O . HIS A 1 79 ? 0.337 -13.971 -2.877 1.00 79.81 79 HIS A O 1
ATOM 696 N N . HIS A 1 80 ? 0.759 -13.541 -0.707 1.00 81.31 80 HIS A N 1
ATOM 697 C CA . HIS A 1 80 ? 0.921 -12.099 -0.849 1.00 81.31 80 HIS A CA 1
ATOM 698 C C . HIS A 1 80 ? 1.963 -11.746 -1.925 1.00 81.31 80 HIS A C 1
ATOM 700 O O . HIS A 1 80 ? 1.631 -11.101 -2.916 1.00 81.31 80 HIS A O 1
ATOM 706 N N . GLU A 1 81 ? 3.173 -12.303 -1.840 1.00 77.31 81 GLU A N 1
ATOM 707 C CA . GLU A 1 81 ? 4.220 -12.098 -2.854 1.00 77.31 81 GLU A CA 1
ATOM 708 C C . GLU A 1 81 ? 3.789 -12.549 -4.257 1.00 77.31 81 GLU A C 1
ATOM 710 O O . GLU A 1 81 ? 4.126 -11.939 -5.273 1.00 77.31 81 GLU A O 1
ATOM 715 N N . TYR A 1 82 ? 3.002 -13.625 -4.340 1.00 77.94 82 TYR A N 1
ATOM 716 C CA . TYR A 1 82 ? 2.422 -14.059 -5.605 1.00 77.94 82 TYR A CA 1
ATOM 717 C C . TYR A 1 82 ? 1.353 -13.082 -6.122 1.00 77.94 82 TYR A C 1
ATOM 719 O O . TYR A 1 82 ? 1.256 -12.867 -7.328 1.00 77.94 82 TYR A O 1
ATOM 727 N N . GLY A 1 83 ? 0.597 -12.447 -5.231 1.00 78.38 83 GLY A N 1
ATOM 728 C CA . GLY A 1 83 ? -0.343 -11.368 -5.521 1.00 78.38 83 GLY A CA 1
ATOM 729 C C . GLY A 1 83 ? 0.294 -10.196 -6.269 1.00 78.38 83 GLY A C 1
ATOM 730 O O . GLY A 1 83 ? -0.262 -9.726 -7.265 1.00 78.38 83 GLY A O 1
ATOM 731 N N . HIS A 1 84 ? 1.503 -9.786 -5.871 1.00 79.12 84 HIS A N 1
ATOM 732 C CA . HIS A 1 84 ? 2.272 -8.739 -6.563 1.00 79.12 84 HIS A CA 1
ATOM 733 C C . HIS A 1 84 ? 2.537 -9.066 -8.041 1.00 79.12 84 HIS A C 1
ATOM 735 O O . HIS A 1 84 ? 2.647 -8.163 -8.871 1.00 79.12 84 HIS A O 1
ATOM 741 N N . THR A 1 85 ? 2.565 -10.351 -8.420 1.00 75.62 85 THR A N 1
ATOM 742 C CA . THR A 1 85 ? 2.760 -10.755 -9.824 1.00 75.62 85 THR A CA 1
ATOM 743 C C . THR A 1 85 ? 1.578 -10.396 -10.729 1.00 75.62 85 THR A C 1
ATOM 745 O O . THR A 1 85 ? 1.765 -10.284 -11.937 1.00 75.62 85 THR A O 1
ATOM 748 N N . PHE A 1 86 ? 0.389 -10.148 -10.169 1.00 71.88 86 PHE A N 1
ATOM 749 C CA . PHE A 1 86 ? -0.799 -9.752 -10.933 1.00 71.88 86 PHE A CA 1
ATOM 750 C C . PHE A 1 86 ? -0.838 -8.255 -11.273 1.00 71.88 86 PHE A C 1
ATOM 752 O O . PHE A 1 86 ? -1.543 -7.875 -12.203 1.00 71.88 86 PHE A O 1
ATOM 759 N N . LEU A 1 87 ? -0.050 -7.414 -10.588 1.00 71.44 87 LEU A N 1
ATOM 760 C CA . LEU A 1 87 ? 0.212 -6.030 -11.023 1.00 71.44 87 LEU A CA 1
ATOM 761 C C . LEU A 1 87 ? 1.285 -5.947 -12.110 1.00 71.44 87 LEU A C 1
ATOM 763 O O . LEU A 1 87 ? 1.500 -4.880 -12.686 1.00 71.44 87 LEU A O 1
ATOM 767 N N . ALA A 1 88 ? 1.997 -7.043 -12.381 1.00 58.81 88 ALA A N 1
ATOM 768 C CA . ALA A 1 88 ? 3.175 -7.021 -13.226 1.00 58.81 88 ALA A CA 1
ATOM 769 C C . ALA A 1 88 ? 2.859 -7.450 -14.666 1.00 58.81 88 ALA A C 1
ATOM 771 O O . ALA A 1 88 ? 2.485 -8.596 -14.906 1.00 58.81 88 ALA A O 1
ATOM 772 N N . PRO A 1 89 ? 3.173 -6.608 -15.667 1.00 50.88 89 PRO A N 1
ATOM 773 C CA . PRO A 1 89 ? 3.544 -7.118 -16.980 1.00 50.88 89 PRO A CA 1
ATOM 774 C C . PRO A 1 89 ? 4.940 -7.765 -16.928 1.00 50.88 89 PRO A C 1
ATOM 776 O O . PRO A 1 89 ? 5.146 -8.807 -17.535 1.00 50.88 89 PRO A O 1
ATOM 779 N N . THR A 1 90 ? 5.872 -7.191 -16.153 1.00 41.28 90 THR A N 1
ATOM 780 C CA . THR A 1 90 ? 7.160 -7.777 -15.730 1.00 41.28 90 THR A CA 1
ATOM 781 C C . THR A 1 90 ? 7.711 -6.951 -14.565 1.00 41.28 90 THR A C 1
ATOM 783 O O . THR A 1 90 ? 7.851 -5.737 -14.680 1.00 41.28 90 THR A O 1
ATOM 786 N N . THR A 1 91 ? 8.040 -7.611 -13.462 1.00 38.28 91 THR A N 1
ATOM 787 C CA . THR A 1 91 ? 8.424 -7.120 -12.123 1.00 38.28 91 THR A CA 1
ATOM 788 C C . THR A 1 91 ? 9.657 -6.202 -12.019 1.00 38.28 91 THR A C 1
ATOM 790 O O . THR A 1 91 ? 10.142 -5.983 -10.915 1.00 38.28 91 THR A O 1
ATOM 793 N N . PHE A 1 92 ? 10.175 -5.638 -13.115 1.00 40.34 92 PHE A N 1
ATOM 794 C CA . PHE A 1 92 ? 11.447 -4.899 -13.095 1.00 40.34 92 PHE A CA 1
ATOM 795 C C . PHE A 1 92 ? 11.407 -3.421 -13.480 1.00 40.34 92 PHE A C 1
ATOM 797 O O . PHE A 1 92 ? 12.428 -2.769 -13.321 1.00 40.34 92 PHE A O 1
ATOM 804 N N . ASP A 1 93 ? 10.256 -2.859 -13.846 1.00 46.25 93 ASP A N 1
ATOM 805 C CA . ASP A 1 93 ? 10.081 -1.402 -13.908 1.00 46.25 93 ASP A CA 1
ATOM 806 C C . ASP A 1 93 ? 8.608 -1.041 -13.691 1.00 46.25 93 ASP A C 1
ATOM 808 O O . ASP A 1 93 ? 7.860 -0.717 -14.621 1.00 46.25 93 ASP A O 1
ATOM 812 N N . LEU A 1 94 ? 8.188 -1.044 -12.424 1.00 45.38 94 LEU A N 1
ATOM 813 C CA . LEU A 1 94 ? 7.068 -0.221 -11.953 1.00 45.38 94 LEU A CA 1
ATOM 814 C C . LEU A 1 94 ? 7.498 1.255 -12.029 1.00 45.38 94 LEU A C 1
ATOM 816 O O . LEU A 1 94 ? 7.690 1.939 -11.034 1.00 45.38 94 LEU A O 1
ATOM 820 N N . GLY A 1 95 ? 7.773 1.705 -13.249 1.00 56.06 95 GLY A N 1
ATOM 821 C CA . GLY A 1 95 ? 8.198 3.048 -13.575 1.00 56.06 95 GLY A CA 1
ATOM 822 C C . GLY A 1 95 ? 7.029 3.797 -14.181 1.00 56.06 95 GLY A C 1
ATOM 823 O O . GLY A 1 95 ? 6.333 3.293 -15.062 1.00 56.06 95 GLY A O 1
ATOM 824 N N . ILE A 1 96 ? 6.813 5.008 -13.696 1.00 73.50 96 ILE A N 1
ATOM 825 C CA . ILE A 1 96 ? 6.654 6.201 -14.525 1.00 73.50 96 ILE A CA 1
ATOM 826 C C . ILE A 1 96 ? 6.594 5.876 -16.031 1.00 73.50 96 ILE A C 1
ATOM 828 O O . ILE A 1 96 ? 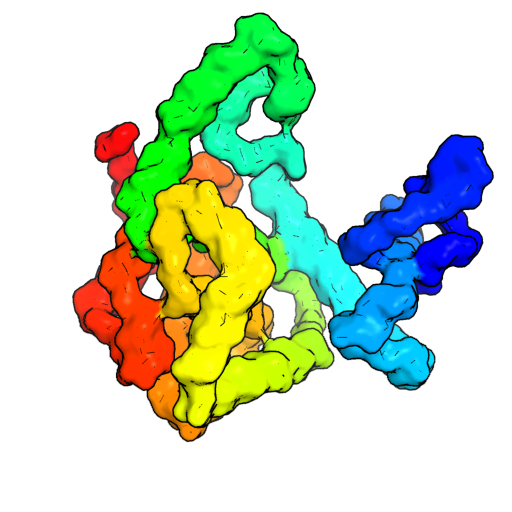7.602 5.454 -16.607 1.00 73.50 96 ILE A O 1
ATOM 832 N N . LYS A 1 97 ? 5.426 6.042 -16.662 1.00 83.88 97 LYS A N 1
ATOM 833 C CA . LYS A 1 97 ? 5.166 5.701 -18.074 1.00 83.88 97 LYS A CA 1
ATOM 834 C C . LYS A 1 97 ? 6.293 6.152 -19.007 1.00 83.88 97 LYS A C 1
ATOM 836 O O . LYS A 1 97 ? 6.771 5.389 -19.842 1.00 83.88 97 LYS A O 1
ATOM 841 N N . GLU A 1 98 ? 6.775 7.369 -18.805 1.00 86.69 98 GLU A N 1
ATOM 842 C CA . GLU A 1 98 ? 7.830 7.995 -19.591 1.00 86.69 98 GLU A CA 1
ATOM 843 C C . GLU A 1 98 ? 9.175 7.250 -19.478 1.00 86.69 98 GLU A C 1
ATOM 845 O O . GLU A 1 98 ? 9.916 7.144 -20.458 1.00 86.69 98 GLU A O 1
ATOM 850 N N . ALA A 1 99 ? 9.482 6.663 -18.314 1.00 83.81 99 ALA A N 1
ATOM 851 C CA . ALA A 1 99 ? 10.655 5.809 -18.127 1.00 83.81 99 ALA A CA 1
ATOM 852 C C . ALA A 1 99 ? 10.518 4.487 -18.900 1.00 83.81 99 ALA A C 1
ATOM 854 O O . ALA A 1 99 ? 11.449 4.089 -19.601 1.00 83.81 99 ALA A O 1
ATOM 855 N N . LYS A 1 100 ? 9.342 3.845 -18.857 1.00 82.94 100 LYS A N 1
ATOM 856 C CA . LYS A 1 100 ? 9.069 2.617 -19.627 1.00 82.94 100 LYS A CA 1
ATOM 857 C C . LYS A 1 100 ? 9.170 2.860 -21.131 1.00 82.94 100 LYS A C 1
ATOM 859 O O . LYS A 1 100 ? 9.766 2.064 -21.857 1.00 82.94 100 LYS A O 1
ATOM 864 N N . GLU A 1 101 ? 8.606 3.967 -21.611 1.00 87.75 101 GLU A N 1
ATOM 865 C CA . GLU A 1 101 ? 8.692 4.369 -23.017 1.00 87.75 101 GLU A CA 1
ATOM 866 C C . GLU A 1 101 ? 10.142 4.623 -23.439 1.00 87.75 101 GLU A C 1
ATOM 868 O O . GLU A 1 101 ? 10.551 4.194 -24.522 1.00 87.75 101 GLU A O 1
ATOM 873 N N . PHE A 1 102 ? 10.942 5.249 -22.570 1.00 88.31 102 PHE A N 1
ATOM 874 C CA . PHE A 1 102 ? 12.373 5.427 -22.790 1.00 88.31 102 PHE A CA 1
ATOM 875 C C . PHE A 1 102 ? 13.101 4.082 -22.911 1.00 88.31 102 PHE A C 1
ATOM 877 O O . PHE A 1 102 ? 13.796 3.850 -23.902 1.00 88.31 102 PHE A O 1
ATOM 884 N N . PHE A 1 103 ? 12.908 3.164 -21.961 1.00 86.62 103 PHE A N 1
ATOM 885 C CA . PHE A 1 103 ? 13.545 1.844 -21.996 1.00 86.62 103 PHE A CA 1
ATOM 886 C C . PHE A 1 103 ? 13.144 1.052 -23.240 1.00 86.62 103 PHE A C 1
ATOM 888 O O . PHE A 1 103 ? 14.010 0.559 -23.963 1.00 86.62 103 PHE A O 1
ATOM 895 N N . LYS A 1 104 ? 11.850 1.036 -23.576 1.00 87.62 104 LYS A N 1
ATOM 896 C CA . LYS A 1 104 ? 11.329 0.378 -24.780 1.00 87.62 104 LYS A CA 1
ATOM 897 C C . LYS A 1 104 ? 11.914 0.959 -26.067 1.00 87.62 104 LYS A C 1
ATOM 899 O O . LYS A 1 104 ? 12.261 0.206 -26.973 1.00 87.62 104 LYS A O 1
ATOM 904 N N . LYS A 1 105 ? 12.031 2.288 -26.160 1.00 90.69 105 LYS A N 1
ATOM 905 C CA . LYS A 1 105 ? 12.581 2.983 -27.336 1.00 90.69 105 LYS A CA 1
ATOM 906 C C . LYS A 1 105 ? 14.040 2.611 -27.601 1.00 90.69 105 LYS A C 1
ATOM 908 O O . LYS A 1 105 ? 14.442 2.551 -28.761 1.00 90.69 105 LYS A O 1
ATOM 913 N N . PHE A 1 106 ? 14.822 2.394 -26.546 1.00 89.56 106 PHE A N 1
ATOM 914 C CA . PHE A 1 106 ? 16.262 2.155 -26.647 1.00 89.56 106 PHE A CA 1
ATOM 915 C C . PHE A 1 106 ? 16.686 0.701 -26.378 1.00 89.56 106 PHE A C 1
ATOM 917 O O . PHE A 1 106 ? 17.864 0.389 -26.518 1.00 89.56 106 PHE A O 1
ATOM 924 N N . GLY A 1 107 ? 15.744 -0.193 -26.059 1.00 87.00 107 GLY A N 1
ATOM 925 C CA . GLY A 1 107 ? 16.015 -1.611 -25.809 1.00 87.00 107 GLY A CA 1
ATOM 926 C C . GLY A 1 107 ? 16.698 -1.891 -24.466 1.00 87.00 107 GLY A C 1
ATOM 927 O O . GLY A 1 107 ? 17.463 -2.845 -24.375 1.00 87.00 107 GLY A O 1
ATOM 928 N N . TYR A 1 108 ? 16.452 -1.063 -23.448 1.00 85.31 108 TYR A N 1
ATOM 929 C CA . TYR A 1 108 ? 16.949 -1.272 -22.080 1.00 85.31 108 TYR A CA 1
ATOM 930 C C . TYR A 1 108 ? 15.936 -2.076 -21.256 1.00 85.31 108 TYR A C 1
ATOM 932 O O . TYR A 1 108 ? 14.737 -1.988 -21.528 1.00 85.31 108 TYR A O 1
ATOM 940 N N . HIS A 1 109 ? 16.388 -2.842 -20.255 1.00 76.56 109 HIS A N 1
ATOM 941 C CA . HIS A 1 109 ? 15.474 -3.551 -19.352 1.00 76.56 109 HIS A CA 1
ATOM 942 C C . HIS A 1 109 ? 15.177 -2.784 -18.070 1.00 76.56 109 HIS A C 1
ATOM 944 O O . HIS A 1 109 ? 14.150 -3.067 -17.470 1.00 76.56 109 HIS A O 1
ATOM 950 N N . ASN A 1 110 ? 16.076 -1.896 -17.635 1.00 77.12 110 ASN A N 1
ATOM 951 C CA . ASN A 1 110 ? 15.883 -1.021 -16.478 1.00 77.12 110 ASN A CA 1
ATOM 952 C C . ASN A 1 110 ? 16.879 0.149 -16.462 1.00 77.12 110 ASN A C 1
ATOM 954 O O . ASN A 1 110 ? 17.790 0.248 -17.288 1.00 77.12 110 ASN A O 1
ATOM 958 N N . SER A 1 111 ? 16.738 1.028 -15.466 1.00 79.19 111 SER A N 1
ATOM 959 C CA . SER A 1 111 ? 17.603 2.202 -15.273 1.00 79.19 111 SER A CA 1
ATOM 960 C C . SER A 1 111 ? 19.104 1.891 -15.133 1.00 79.19 111 SER A C 1
ATOM 962 O O . SER A 1 111 ? 19.926 2.753 -15.449 1.00 79.19 111 SER A O 1
ATOM 964 N N . ARG A 1 112 ? 19.490 0.683 -14.692 1.00 81.88 112 ARG A N 1
ATOM 965 C CA . ARG A 1 112 ? 20.899 0.255 -14.567 1.00 81.88 112 ARG A CA 1
ATOM 966 C C . ARG A 1 112 ? 21.523 -0.096 -15.916 1.00 81.88 112 ARG A C 1
ATOM 968 O O . ARG A 1 112 ? 22.741 -0.008 -16.042 1.00 81.88 112 ARG A O 1
ATOM 975 N N . ASP A 1 113 ? 20.703 -0.437 -16.908 1.00 82.81 113 ASP A N 1
ATOM 976 C CA . ASP A 1 113 ? 21.158 -0.744 -18.268 1.00 82.81 113 ASP A CA 1
ATOM 977 C C . ASP A 1 113 ? 21.355 0.521 -19.112 1.00 82.81 113 ASP A C 1
ATOM 979 O O . ASP A 1 113 ? 21.899 0.454 -20.214 1.00 82.81 113 ASP A O 1
ATOM 983 N N . VAL A 1 114 ? 20.911 1.684 -18.614 1.00 83.69 114 VAL A N 1
ATOM 984 C CA . VAL A 1 114 ? 21.052 2.957 -19.321 1.00 83.69 114 VAL A CA 1
ATOM 985 C C . VAL A 1 114 ? 22.534 3.342 -19.363 1.00 83.69 114 VAL A C 1
ATOM 987 O O . VAL A 1 114 ? 23.127 3.630 -18.316 1.00 83.69 114 VAL A O 1
ATOM 990 N N . PRO A 1 115 ? 23.150 3.406 -20.555 1.00 91.75 115 PRO A N 1
ATOM 991 C CA . PRO A 1 115 ? 24.559 3.727 -20.675 1.00 91.75 115 PRO A CA 1
ATOM 992 C C . PRO A 1 115 ? 24.802 5.197 -20.305 1.00 91.75 115 PRO A C 1
ATOM 994 O O . PRO A 1 115 ? 23.900 6.043 -20.371 1.00 91.75 115 PRO A O 1
ATOM 997 N N . ILE A 1 116 ? 26.030 5.512 -19.889 1.00 94.38 116 ILE A N 1
ATOM 998 C CA . ILE A 1 116 ? 26.392 6.818 -19.311 1.00 94.38 116 ILE A CA 1
ATOM 999 C C . ILE A 1 116 ? 26.008 7.975 -20.245 1.00 94.38 116 ILE A C 1
ATOM 1001 O O . ILE A 1 116 ? 25.519 9.003 -19.777 1.00 94.38 116 ILE A O 1
ATOM 1005 N N . GLU A 1 117 ? 26.138 7.795 -21.561 1.00 96.00 117 GLU A N 1
ATOM 1006 C CA . GLU A 1 117 ? 25.844 8.819 -22.571 1.00 96.00 117 GLU A CA 1
ATOM 1007 C C . GLU A 1 117 ? 24.344 9.142 -22.668 1.00 96.00 117 GLU A C 1
ATOM 1009 O O . GLU A 1 117 ? 23.964 10.223 -23.118 1.00 96.00 117 GLU A O 1
ATOM 1014 N N . LYS A 1 118 ? 23.480 8.217 -22.231 1.00 93.06 118 LYS A N 1
ATOM 1015 C CA . LYS A 1 118 ? 22.017 8.350 -22.221 1.00 93.06 118 LYS A CA 1
ATOM 1016 C C . LYS A 1 118 ? 21.442 8.694 -20.853 1.00 93.06 118 LYS A C 1
ATOM 1018 O O . LYS A 1 118 ? 20.266 9.043 -20.761 1.00 93.06 118 LYS A O 1
ATOM 1023 N N . LYS A 1 119 ? 22.260 8.661 -19.799 1.00 90.00 119 LYS A N 1
ATOM 1024 C CA . LYS A 1 119 ? 21.812 8.873 -18.420 1.00 90.00 119 LYS A CA 1
ATOM 1025 C C . LYS A 1 119 ? 21.192 10.253 -18.197 1.00 90.00 119 LYS A C 1
ATOM 1027 O O . LYS A 1 119 ? 20.167 10.348 -17.535 1.00 90.00 119 LYS A O 1
ATOM 1032 N N . ASN A 1 120 ? 21.751 11.308 -18.791 1.00 93.06 120 ASN A N 1
ATOM 1033 C CA . ASN A 1 120 ? 21.189 12.661 -18.670 1.00 93.06 120 ASN A CA 1
ATOM 1034 C C . ASN A 1 120 ? 19.830 12.799 -19.375 1.00 93.06 120 ASN A C 1
ATOM 1036 O O . ASN A 1 120 ? 18.934 13.447 -18.844 1.00 93.06 120 ASN A O 1
ATOM 1040 N N . GLU A 1 121 ? 19.665 12.174 -20.547 1.00 93.56 121 GLU A N 1
ATOM 1041 C CA . GLU A 1 121 ? 18.384 12.144 -21.270 1.00 93.56 121 GLU A CA 1
ATOM 1042 C C . GLU A 1 121 ? 17.323 11.409 -20.440 1.00 93.56 121 GLU A C 1
ATOM 1044 O O . GLU A 1 121 ? 16.231 11.934 -20.234 1.00 93.56 121 GLU A O 1
ATOM 1049 N N . PHE A 1 122 ? 17.680 10.241 -19.896 1.00 89.31 122 PHE A N 1
ATOM 1050 C CA . PHE A 1 122 ? 16.820 9.470 -19.002 1.00 89.31 122 PHE A CA 1
ATOM 1051 C C . PHE A 1 122 ? 16.411 10.270 -17.762 1.00 89.31 122 PHE A C 1
ATOM 1053 O O . PHE A 1 122 ? 15.224 10.376 -17.473 1.00 89.31 122 PHE A O 1
ATOM 1060 N N . LEU A 1 123 ? 17.375 10.869 -17.053 1.00 88.69 123 LEU A N 1
ATOM 1061 C CA . LEU A 1 123 ? 17.105 11.643 -15.841 1.00 88.69 123 LEU A CA 1
ATOM 1062 C C . LEU A 1 123 ? 16.187 12.833 -16.117 1.00 88.69 123 LEU A C 1
ATOM 1064 O O . LEU A 1 123 ? 15.300 13.092 -15.314 1.00 88.69 123 LEU A O 1
ATOM 1068 N N . MET A 1 124 ? 16.358 13.518 -17.251 1.00 91.12 124 MET A N 1
ATOM 1069 C CA . MET A 1 124 ? 15.490 14.626 -17.649 1.00 91.12 124 MET A CA 1
ATOM 1070 C C . MET A 1 124 ? 14.057 14.162 -17.937 1.00 91.12 124 MET A C 1
ATOM 1072 O O . MET A 1 124 ? 13.110 14.849 -17.565 1.00 91.12 124 MET A O 1
ATOM 1076 N N . ILE A 1 125 ? 13.878 13.018 -18.600 1.00 89.50 125 ILE A N 1
ATOM 1077 C CA . ILE A 1 125 ? 12.548 12.443 -18.854 1.00 89.50 125 ILE A CA 1
ATOM 1078 C C . ILE A 1 125 ? 11.902 12.021 -17.534 1.00 89.50 125 ILE A C 1
ATOM 1080 O O . ILE A 1 125 ? 10.772 12.400 -17.247 1.00 89.50 125 ILE A O 1
ATOM 1084 N N . TYR A 1 126 ? 12.650 11.295 -16.706 1.00 85.50 126 TYR A N 1
ATOM 1085 C CA . TYR A 1 126 ? 12.200 10.810 -15.409 1.00 85.50 126 TYR A CA 1
ATOM 1086 C C . TYR A 1 126 ? 11.785 11.960 -14.483 1.00 85.50 126 TYR A C 1
ATOM 1088 O O . TYR A 1 126 ? 10.683 11.945 -13.937 1.00 85.50 126 TYR A O 1
ATOM 1096 N N . SER A 1 127 ? 12.625 12.993 -14.347 1.00 85.62 127 SER A N 1
ATOM 1097 C CA . SER A 1 127 ? 12.352 14.145 -13.480 1.00 85.62 127 SER A CA 1
ATOM 1098 C C . SER A 1 127 ? 11.173 14.994 -13.954 1.00 85.62 127 SER A C 1
ATOM 1100 O O . SER A 1 127 ? 10.557 15.682 -13.150 1.00 85.62 127 SER A O 1
ATOM 1102 N N . ASN A 1 128 ? 10.871 14.965 -15.255 1.00 87.94 128 ASN A N 1
ATOM 1103 C CA . ASN A 1 128 ? 9.740 15.666 -15.862 1.00 87.94 128 ASN A CA 1
ATOM 1104 C C . ASN A 1 128 ? 8.576 14.721 -16.158 1.00 87.94 128 ASN A C 1
ATOM 1106 O O . ASN A 1 128 ? 7.808 14.964 -17.085 1.00 87.94 128 ASN A O 1
ATOM 1110 N N . SER A 1 129 ? 8.439 13.641 -15.406 1.00 86.94 129 SER A N 1
ATOM 1111 C CA . SER A 1 129 ? 7.271 12.785 -15.531 1.00 86.94 129 SER A CA 1
ATOM 1112 C C . SER A 1 129 ? 6.093 13.287 -14.715 1.00 86.94 129 SER A C 1
ATOM 1114 O O . SER A 1 129 ? 6.271 14.019 -13.739 1.00 86.94 129 SER A O 1
ATOM 1116 N N . GLU A 1 130 ? 4.888 12.863 -15.092 1.00 86.44 130 GLU A N 1
ATOM 1117 C CA . GLU A 1 130 ? 3.668 13.163 -14.336 1.00 86.44 130 GLU A CA 1
ATOM 1118 C C . GLU A 1 130 ? 3.785 12.723 -12.867 1.00 86.44 130 GLU A C 1
ATOM 1120 O O . GLU A 1 130 ? 3.476 13.497 -11.964 1.00 86.44 130 GLU A O 1
ATOM 1125 N N . PHE A 1 131 ? 4.315 11.521 -12.621 1.00 86.50 131 PHE A N 1
ATOM 1126 C CA . PHE A 1 131 ? 4.492 10.984 -11.271 1.00 86.50 131 PHE A CA 1
ATOM 1127 C C . PHE A 1 131 ? 5.454 11.832 -10.430 1.00 86.50 131 PHE A C 1
ATOM 1129 O O . PHE A 1 131 ? 5.120 12.184 -9.302 1.00 86.50 131 PHE A O 1
ATOM 1136 N N . ILE A 1 132 ? 6.622 12.215 -10.969 1.00 86.75 132 ILE A N 1
ATOM 1137 C CA . ILE A 1 132 ? 7.566 13.068 -10.226 1.00 86.75 132 ILE A CA 1
ATOM 1138 C C . ILE A 1 132 ? 6.994 14.471 -10.013 1.00 86.75 132 ILE A C 1
ATOM 1140 O O . ILE A 1 132 ? 7.134 15.013 -8.919 1.00 86.75 132 ILE A O 1
ATOM 1144 N N . ARG A 1 133 ? 6.309 15.056 -11.006 1.00 88.00 133 ARG A N 1
ATOM 1145 C CA . ARG A 1 133 ? 5.632 16.352 -10.822 1.00 88.00 133 ARG A CA 1
ATOM 1146 C C . ARG A 1 133 ? 4.581 16.281 -9.717 1.00 88.00 133 ARG A C 1
ATOM 1148 O O . ARG A 1 133 ? 4.538 17.175 -8.878 1.00 88.00 133 ARG A O 1
ATOM 1155 N N . ALA A 1 134 ? 3.771 15.223 -9.703 1.00 88.56 134 ALA A N 1
ATOM 1156 C CA . ALA A 1 134 ? 2.767 15.001 -8.674 1.00 88.56 134 ALA A CA 1
ATOM 1157 C C . ALA A 1 134 ? 3.412 14.831 -7.295 1.00 88.56 134 ALA A C 1
ATOM 1159 O O . ALA A 1 134 ? 3.058 15.576 -6.387 1.00 88.56 134 ALA A O 1
ATOM 1160 N N . LEU A 1 135 ? 4.401 13.940 -7.163 1.00 86.88 135 LEU A N 1
ATOM 1161 C CA . LEU A 1 135 ? 5.157 13.723 -5.926 1.00 86.88 135 LEU A CA 1
ATOM 1162 C C . LEU A 1 135 ? 5.682 15.046 -5.349 1.00 86.88 135 LEU A C 1
ATOM 1164 O O . LEU A 1 135 ? 5.497 15.313 -4.171 1.00 86.88 135 LEU A O 1
ATOM 1168 N N . LEU A 1 136 ? 6.286 15.897 -6.185 1.00 85.75 136 LEU A N 1
ATOM 1169 C CA . LEU A 1 136 ? 6.845 17.189 -5.768 1.00 85.75 136 LEU A CA 1
ATOM 1170 C C . LEU A 1 136 ? 5.789 18.264 -5.451 1.00 85.75 136 LEU A C 1
ATOM 1172 O O . LEU A 1 136 ? 6.150 19.319 -4.933 1.00 85.75 136 LEU A O 1
ATOM 1176 N N . SER A 1 137 ? 4.519 18.040 -5.800 1.00 88.75 137 SER A N 1
ATOM 1177 C CA . SER A 1 137 ? 3.421 18.987 -5.555 1.00 88.75 137 SER A CA 1
ATOM 1178 C C . SER A 1 137 ? 2.672 18.748 -4.240 1.00 88.75 137 SER A C 1
ATOM 1180 O O . SER A 1 137 ? 1.958 19.646 -3.793 1.00 88.75 137 SER A O 1
ATOM 1182 N N . LEU A 1 138 ? 2.824 17.561 -3.645 1.00 88.69 138 LEU A N 1
ATOM 1183 C CA . LEU A 1 138 ? 2.171 17.176 -2.393 1.00 88.69 138 LEU A CA 1
ATOM 1184 C C . LEU A 1 138 ? 2.956 17.710 -1.192 1.00 88.69 138 LEU A C 1
ATOM 1186 O O . LEU A 1 138 ? 4.186 17.777 -1.224 1.00 88.69 138 LEU A O 1
ATOM 1190 N N . ASN A 1 139 ? 2.243 18.098 -0.136 1.00 86.12 139 ASN A N 1
ATOM 1191 C CA . ASN A 1 139 ? 2.832 18.767 1.028 1.00 86.12 139 ASN A CA 1
ATOM 1192 C C . ASN A 1 139 ? 2.746 17.954 2.320 1.00 86.12 139 ASN A C 1
ATOM 1194 O O . ASN A 1 139 ? 3.465 18.263 3.263 1.00 86.12 139 ASN A O 1
ATOM 1198 N N . ARG A 1 140 ? 1.841 16.980 2.402 1.00 85.25 140 ARG A N 1
ATOM 1199 C CA . ARG A 1 140 ? 1.588 16.164 3.600 1.00 85.25 140 ARG A CA 1
ATOM 1200 C C . ARG A 1 140 ? 1.660 14.675 3.308 1.00 85.25 140 ARG A C 1
ATOM 1202 O O . ARG A 1 140 ? 2.042 13.904 4.179 1.00 85.25 140 ARG A O 1
ATOM 1209 N N . VAL A 1 141 ? 1.292 14.283 2.092 1.00 88.94 141 VAL A N 1
ATOM 1210 C CA . VAL A 1 141 ? 1.238 12.885 1.664 1.00 88.94 141 VAL A CA 1
ATOM 1211 C C . VAL A 1 141 ? 2.432 12.546 0.781 1.00 88.94 141 VAL A C 1
ATOM 1213 O O . VAL A 1 141 ? 2.707 13.222 -0.211 1.00 88.94 141 VAL A O 1
ATOM 1216 N N . GLU A 1 142 ? 3.104 11.438 1.084 1.00 86.69 142 GLU A N 1
ATOM 1217 C CA . GLU A 1 142 ? 4.095 10.857 0.182 1.00 86.69 142 GLU A CA 1
ATOM 1218 C C . GLU A 1 142 ? 3.383 9.987 -0.869 1.00 86.69 142 GLU A C 1
ATOM 1220 O O . GLU A 1 142 ? 2.844 8.925 -0.557 1.00 86.69 142 GLU A O 1
ATOM 1225 N N . LEU A 1 143 ? 3.396 10.410 -2.141 1.00 88.44 143 LEU A N 1
ATOM 1226 C CA . LEU A 1 143 ? 2.769 9.658 -3.243 1.00 88.44 143 LEU A CA 1
ATOM 1227 C C . LEU A 1 143 ? 3.264 8.204 -3.313 1.00 88.44 143 LEU A C 1
ATOM 1229 O O . LEU A 1 143 ? 2.476 7.295 -3.570 1.00 88.44 143 LEU A O 1
ATOM 1233 N N . THR A 1 144 ? 4.556 7.979 -3.063 1.00 85.06 144 THR A N 1
ATOM 1234 C CA . THR A 1 144 ? 5.155 6.638 -3.042 1.00 85.06 144 THR A CA 1
ATOM 1235 C C . THR A 1 144 ? 4.495 5.744 -1.992 1.00 85.06 144 THR A C 1
ATOM 1237 O O . THR A 1 144 ? 4.216 4.588 -2.291 1.00 85.06 144 THR A O 1
ATOM 1240 N N . ARG A 1 145 ? 4.151 6.280 -0.810 1.00 86.44 145 ARG A N 1
ATOM 1241 C CA . ARG A 1 145 ? 3.489 5.523 0.267 1.00 86.44 145 ARG A CA 1
ATOM 1242 C C . ARG A 1 145 ? 2.103 5.069 -0.125 1.00 86.44 145 ARG A C 1
ATOM 1244 O O . ARG A 1 145 ? 1.804 3.895 0.024 1.00 86.44 145 ARG A O 1
ATOM 1251 N N . VAL A 1 146 ? 1.287 5.965 -0.677 1.00 91.38 146 VAL A N 1
ATOM 1252 C CA . VAL A 1 146 ? -0.070 5.617 -1.139 1.00 91.38 146 VAL A CA 1
ATOM 1253 C C . VAL A 1 146 ? -0.010 4.587 -2.271 1.00 91.38 146 VAL A C 1
ATOM 1255 O O . VAL A 1 146 ? -0.851 3.696 -2.375 1.00 91.38 146 VAL A O 1
ATOM 1258 N N . TYR A 1 147 ? 1.002 4.687 -3.133 1.00 88.81 147 TYR A N 1
ATOM 1259 C CA . TYR A 1 147 ? 1.212 3.713 -4.195 1.00 88.81 147 TYR A CA 1
ATOM 1260 C C . TYR A 1 147 ? 1.634 2.339 -3.656 1.00 88.81 147 TYR A C 1
ATOM 1262 O O . TYR A 1 147 ? 1.112 1.319 -4.107 1.00 88.81 147 TYR A O 1
ATOM 1270 N N . ASP A 1 148 ? 2.549 2.302 -2.687 1.00 86.31 148 ASP A N 1
ATOM 1271 C CA . ASP A 1 148 ? 2.964 1.064 -2.029 1.00 86.31 148 ASP A CA 1
ATOM 1272 C C . ASP A 1 148 ? 1.815 0.452 -1.219 1.00 86.31 148 ASP A C 1
ATOM 1274 O O . ASP A 1 148 ? 1.537 -0.728 -1.386 1.00 86.31 148 ASP A O 1
ATOM 1278 N N . GLU A 1 149 ? 1.047 1.250 -0.476 1.00 90.38 149 GLU A N 1
ATOM 1279 C CA . GLU A 1 149 ? -0.204 0.833 0.172 1.00 90.38 149 GLU A CA 1
ATOM 1280 C C . GLU A 1 149 ? -1.140 0.097 -0.788 1.00 90.38 149 GLU A C 1
ATOM 1282 O O . GLU A 1 149 ? -1.592 -1.012 -0.499 1.00 90.38 149 GLU A O 1
ATOM 1287 N N . PHE A 1 150 ? -1.409 0.700 -1.949 1.00 92.75 150 PHE A N 1
ATOM 1288 C CA . PHE A 1 150 ? -2.248 0.080 -2.963 1.00 92.75 150 PHE A CA 1
ATOM 1289 C C . PHE A 1 150 ? -1.654 -1.241 -3.465 1.00 92.75 150 PHE A C 1
ATOM 1291 O O . PHE A 1 150 ? -2.399 -2.199 -3.670 1.00 92.75 150 PHE A O 1
ATOM 1298 N N . LYS A 1 151 ? -0.332 -1.320 -3.669 1.00 87.81 151 LYS A N 1
ATOM 1299 C CA . LYS A 1 151 ? 0.328 -2.563 -4.095 1.00 87.81 151 LYS A CA 1
ATOM 1300 C C . LYS A 1 151 ? 0.151 -3.670 -3.065 1.00 87.81 151 LYS A C 1
ATOM 1302 O O . LYS A 1 151 ? -0.246 -4.772 -3.441 1.00 87.81 151 LYS A O 1
ATOM 1307 N N . GLU A 1 152 ? 0.400 -3.372 -1.792 1.00 87.94 152 GLU A N 1
ATOM 1308 C CA . GLU A 1 152 ? 0.240 -4.327 -0.694 1.00 87.94 152 GLU A CA 1
ATOM 1309 C C . GLU A 1 152 ? -1.216 -4.804 -0.589 1.00 87.94 152 GLU A C 1
ATOM 1311 O O . GLU A 1 152 ? -1.485 -6.008 -0.555 1.00 87.94 152 GLU A O 1
ATOM 1316 N N . PHE A 1 153 ? -2.172 -3.870 -0.646 1.00 92.25 153 PHE A N 1
ATOM 1317 C CA . PHE A 1 153 ? -3.601 -4.179 -0.688 1.00 92.25 153 PHE A CA 1
ATOM 1318 C C . PHE A 1 153 ? -3.948 -5.086 -1.878 1.00 92.25 153 PHE A C 1
ATOM 1320 O O . PHE A 1 153 ? -4.596 -6.126 -1.728 1.00 92.25 153 PHE A O 1
ATOM 1327 N N . HIS A 1 154 ? -3.519 -4.706 -3.082 1.00 90.38 154 HIS A N 1
ATOM 1328 C CA . HIS A 1 154 ? -3.831 -5.422 -4.313 1.00 90.38 154 HIS A CA 1
ATOM 1329 C C . HIS A 1 154 ? -3.267 -6.844 -4.291 1.00 90.38 154 HIS A C 1
ATOM 1331 O O . HIS A 1 154 ? -3.934 -7.780 -4.735 1.00 90.38 154 HIS A O 1
ATOM 1337 N N . ALA A 1 155 ? -2.052 -7.021 -3.773 1.00 85.94 155 ALA A N 1
ATOM 1338 C CA . ALA A 1 155 ? -1.418 -8.321 -3.645 1.00 85.94 155 ALA A CA 1
ATOM 1339 C C . ALA A 1 155 ? -2.285 -9.297 -2.839 1.00 85.94 155 ALA A C 1
ATOM 1341 O O . ALA A 1 155 ? -2.625 -10.379 -3.328 1.00 85.94 155 ALA A O 1
ATOM 1342 N N . TYR A 1 156 ? -2.739 -8.885 -1.656 1.00 86.69 156 TYR A N 1
ATOM 1343 C CA . TYR A 1 156 ? -3.664 -9.687 -0.857 1.00 86.69 156 TYR A CA 1
ATOM 1344 C C . TYR A 1 156 ? -5.012 -9.898 -1.556 1.00 86.69 156 TYR A C 1
ATOM 1346 O O . TYR A 1 156 ? -5.528 -11.020 -1.604 1.00 86.69 156 TYR A O 1
ATOM 1354 N N . TYR A 1 157 ? -5.572 -8.842 -2.149 1.00 90.06 157 TYR A N 1
ATOM 1355 C CA . TYR A 1 157 ? -6.895 -8.888 -2.764 1.00 90.06 157 TYR A CA 1
ATOM 1356 C C . TYR A 1 157 ? -6.955 -9.841 -3.968 1.00 90.06 157 TYR A C 1
ATOM 1358 O O . TYR A 1 157 ? -7.897 -10.631 -4.097 1.00 90.06 157 TYR A O 1
ATOM 1366 N N . MET A 1 158 ? -5.933 -9.836 -4.828 1.00 85.25 158 MET A N 1
ATOM 1367 C CA . MET A 1 158 ? -5.903 -10.688 -6.020 1.00 85.25 158 MET A CA 1
ATOM 1368 C C . MET A 1 158 ? -5.787 -12.171 -5.693 1.00 85.25 158 MET A C 1
ATOM 1370 O O . MET A 1 158 ? -6.422 -12.989 -6.354 1.00 85.25 158 MET A O 1
ATOM 1374 N N . VAL A 1 159 ? -5.045 -12.538 -4.649 1.00 80.25 159 VAL A N 1
ATOM 1375 C CA . VAL A 1 159 ? -4.966 -13.933 -4.186 1.00 80.25 159 VAL A CA 1
ATOM 1376 C C . VAL A 1 159 ? -6.348 -14.472 -3.830 1.00 80.25 159 VAL A C 1
ATOM 1378 O O . VAL A 1 159 ? -6.696 -15.597 -4.213 1.00 80.25 159 VAL A O 1
ATOM 1381 N N . LEU A 1 160 ? -7.126 -13.673 -3.093 1.00 82.06 160 LEU A N 1
ATOM 1382 C CA . LEU A 1 160 ? -8.480 -14.024 -2.682 1.00 82.06 160 LEU A CA 1
ATOM 1383 C C . LEU A 1 160 ? -9.410 -14.128 -3.898 1.00 82.06 160 LEU A C 1
ATOM 1385 O O . LEU A 1 160 ? -10.137 -15.113 -4.041 1.00 82.06 160 LEU A O 1
ATOM 1389 N N . LYS A 1 161 ? -9.354 -13.145 -4.806 1.00 82.25 161 LYS A N 1
ATOM 1390 C CA . LYS A 1 161 ? -10.170 -13.098 -6.029 1.00 82.25 161 LYS A CA 1
ATOM 1391 C C . LYS A 1 161 ? -9.904 -14.283 -6.961 1.00 82.25 161 LYS A C 1
ATOM 1393 O O . LYS A 1 161 ? -10.852 -14.912 -7.434 1.00 82.25 161 LYS A O 1
ATOM 1398 N N . GLU A 1 162 ? -8.635 -14.641 -7.154 1.00 78.50 162 GLU A N 1
ATOM 1399 C CA . GLU A 1 162 ? -8.202 -15.796 -7.954 1.00 78.50 162 GLU A CA 1
ATOM 1400 C C . GLU A 1 162 ? -8.403 -17.142 -7.229 1.00 78.50 162 GLU A C 1
ATOM 1402 O O . GLU A 1 162 ? -8.125 -18.207 -7.785 1.00 78.50 162 GLU A O 1
ATOM 1407 N N . LYS A 1 163 ? -8.929 -17.125 -5.992 1.00 70.31 163 LYS A N 1
ATOM 1408 C CA . LYS A 1 163 ? -9.252 -18.310 -5.174 1.00 70.31 163 LYS A CA 1
ATOM 1409 C C . LYS A 1 163 ? -8.059 -19.237 -4.953 1.00 70.31 163 LYS A C 1
ATOM 1411 O O . LYS A 1 163 ? -8.214 -20.455 -4.832 1.00 70.31 163 LYS A O 1
ATOM 1416 N N . ILE A 1 164 ? -6.861 -18.662 -4.882 1.00 67.06 164 ILE A N 1
ATOM 1417 C CA . ILE A 1 164 ? -5.622 -19.402 -4.608 1.00 67.06 164 ILE A CA 1
ATOM 1418 C C . ILE A 1 164 ? -5.665 -19.965 -3.184 1.00 67.06 164 ILE A C 1
ATOM 1420 O O . ILE A 1 164 ? -5.195 -21.074 -2.923 1.00 67.06 164 ILE A O 1
ATOM 1424 N N . SER A 1 165 ? -6.308 -19.226 -2.278 1.00 64.44 165 SER A N 1
ATOM 1425 C CA . SER A 1 165 ? -6.630 -19.659 -0.927 1.00 64.44 165 SER A CA 1
ATOM 1426 C C . SER A 1 165 ? -8.001 -19.135 -0.527 1.00 64.44 165 SER A C 1
ATOM 1428 O O . SER A 1 165 ? -8.202 -17.930 -0.453 1.00 64.44 165 SER A O 1
ATOM 1430 N N . ASN A 1 166 ? -8.933 -20.043 -0.234 1.00 60.47 166 ASN A N 1
ATOM 1431 C CA . ASN A 1 166 ? -10.229 -19.688 0.359 1.00 60.47 166 ASN A CA 1
ATOM 1432 C C . ASN A 1 166 ? -10.210 -19.779 1.894 1.00 60.47 166 ASN A C 1
ATOM 1434 O O . ASN A 1 166 ? -11.239 -19.564 2.528 1.00 60.47 166 ASN A O 1
ATOM 1438 N N . SER A 1 167 ? -9.085 -20.179 2.497 1.00 70.31 167 SER A N 1
ATOM 1439 C CA . SER A 1 167 ? -8.960 -20.220 3.952 1.00 70.31 167 SER A CA 1
ATOM 1440 C C . SER A 1 167 ? -8.578 -18.841 4.464 1.00 70.31 167 SER A C 1
ATOM 1442 O O . SER A 1 167 ? -7.542 -18.310 4.059 1.00 70.31 167 SER A O 1
ATOM 1444 N N . ASN A 1 168 ? -9.404 -18.310 5.361 1.00 75.44 168 ASN A N 1
ATOM 1445 C CA . ASN A 1 168 ? -9.086 -17.125 6.138 1.00 75.44 168 ASN A CA 1
ATOM 1446 C C . ASN A 1 168 ? -7.809 -17.398 6.966 1.00 75.44 168 ASN A C 1
ATOM 1448 O O . ASN A 1 168 ? -7.777 -18.421 7.664 1.00 75.44 168 ASN A O 1
ATOM 1452 N N . PRO A 1 169 ? -6.746 -16.578 6.866 1.00 81.56 169 PRO A N 1
ATOM 1453 C CA . PRO A 1 169 ? -5.524 -16.755 7.644 1.00 81.56 169 PRO A CA 1
ATOM 1454 C C . PRO A 1 169 ? -5.740 -16.290 9.093 1.00 81.56 169 PRO A C 1
ATOM 1456 O O . PRO A 1 169 ? -5.152 -15.313 9.542 1.00 81.56 169 PRO A O 1
ATOM 1459 N N . GLU A 1 170 ? -6.597 -17.006 9.823 1.00 84.25 170 GLU A N 1
ATOM 1460 C CA . GLU A 1 170 ? -7.083 -16.654 11.164 1.00 84.25 170 GLU A CA 1
ATOM 1461 C C . GLU A 1 170 ? -5.955 -16.292 12.134 1.00 84.25 170 GLU A C 1
ATOM 1463 O O . GLU A 1 170 ? -6.051 -15.311 12.866 1.00 84.25 170 GLU A O 1
ATOM 1468 N N . ASP A 1 171 ? -4.856 -17.043 12.111 1.00 78.44 171 ASP A N 1
ATOM 1469 C CA . ASP A 1 171 ? -3.724 -16.766 12.985 1.00 78.44 171 ASP A CA 1
ATOM 1470 C C . ASP A 1 171 ? -2.988 -15.466 12.618 1.00 78.44 171 ASP A C 1
ATOM 1472 O O . ASP A 1 171 ? -2.575 -14.725 13.510 1.00 78.44 171 ASP A O 1
ATOM 1476 N N . ALA A 1 172 ? -2.849 -15.163 11.322 1.00 77.94 172 ALA A N 1
ATOM 1477 C CA . ALA A 1 172 ? -2.265 -13.903 10.860 1.00 77.94 172 ALA A CA 1
ATOM 1478 C C . ALA A 1 172 ? -3.188 -12.722 11.193 1.00 77.94 172 ALA A C 1
ATOM 1480 O O . ALA A 1 172 ? -2.720 -11.701 11.688 1.00 77.94 172 ALA A O 1
ATOM 1481 N N . LEU A 1 173 ? -4.507 -12.890 11.026 1.00 85.62 173 LEU A N 1
ATOM 1482 C CA . LEU A 1 173 ? -5.487 -11.891 11.452 1.00 85.62 173 LEU A CA 1
ATOM 1483 C C . LEU A 1 173 ? -5.439 -11.655 12.960 1.00 85.62 173 LEU A C 1
ATOM 1485 O O . LEU A 1 173 ? -5.425 -10.510 13.393 1.00 85.62 173 LEU A O 1
ATOM 1489 N N . ASN A 1 174 ? -5.381 -12.703 13.780 1.00 85.81 174 ASN A N 1
ATOM 1490 C CA . ASN A 1 174 ? -5.285 -12.550 15.233 1.00 85.81 174 ASN A CA 1
ATOM 1491 C C . ASN A 1 174 ? -3.974 -11.871 15.647 1.00 85.81 174 ASN A C 1
ATOM 1493 O O . ASN A 1 174 ? -3.956 -11.063 16.574 1.00 85.81 174 ASN A O 1
ATOM 1497 N N . TRP A 1 175 ? -2.882 -12.152 14.939 1.00 81.25 175 TRP A N 1
ATOM 1498 C CA . TRP A 1 175 ? -1.612 -11.470 15.143 1.00 81.25 175 TRP A CA 1
ATOM 1499 C C . TRP A 1 175 ? -1.698 -9.974 14.806 1.00 81.25 175 TRP A C 1
ATOM 1501 O O . TRP A 1 175 ? -1.412 -9.149 15.677 1.00 81.25 175 TRP A O 1
ATOM 1511 N N . ASN A 1 176 ? -2.196 -9.616 13.618 1.00 84.62 176 ASN A N 1
ATOM 1512 C CA . ASN A 1 176 ? -2.413 -8.219 13.226 1.00 84.62 176 ASN A CA 1
ATOM 1513 C C . ASN A 1 176 ? -3.389 -7.511 1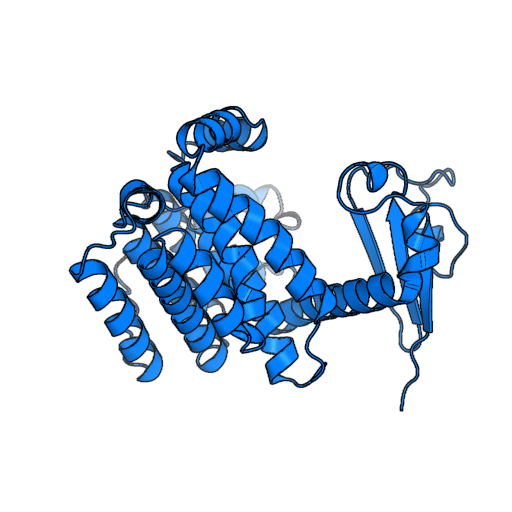4.174 1.00 84.62 176 ASN A C 1
ATOM 1515 O O . ASN A 1 176 ? -3.174 -6.355 14.525 1.00 84.62 176 ASN A O 1
ATOM 1519 N N . TYR A 1 177 ? -4.419 -8.211 14.661 1.00 89.69 177 TYR A N 1
ATOM 1520 C CA . TYR A 1 177 ? -5.387 -7.673 15.618 1.00 89.69 177 TYR A CA 1
ATOM 1521 C C . TYR A 1 177 ? -4.715 -7.291 16.939 1.00 89.69 177 TYR A C 1
ATOM 1523 O O . TYR A 1 177 ? -4.985 -6.225 17.491 1.00 89.69 177 TYR A O 1
ATOM 1531 N N . ASN A 1 178 ? -3.816 -8.139 17.443 1.00 85.12 178 ASN A N 1
ATOM 1532 C CA . ASN A 1 178 ? -3.078 -7.871 18.676 1.00 85.12 178 ASN A CA 1
ATOM 1533 C C . ASN A 1 178 ? -2.123 -6.680 18.519 1.00 85.12 178 ASN A C 1
ATOM 1535 O O . ASN A 1 178 ? -2.057 -5.836 19.412 1.00 85.12 178 ASN A O 1
ATOM 1539 N N . ILE A 1 179 ? -1.423 -6.582 17.383 1.00 85.50 179 ILE A N 1
ATOM 1540 C CA . ILE A 1 179 ? -0.560 -5.431 17.074 1.00 85.50 179 ILE A CA 1
ATOM 1541 C C . ILE A 1 179 ? -1.404 -4.155 17.018 1.00 85.50 179 ILE A C 1
ATOM 1543 O O . ILE A 1 179 ? -1.115 -3.183 17.715 1.00 85.50 179 ILE A O 1
ATOM 1547 N N . LEU A 1 180 ? -2.489 -4.184 16.245 1.00 89.62 180 LEU A N 1
ATOM 1548 C CA . LEU A 1 180 ? -3.398 -3.059 16.064 1.00 89.62 180 LEU A CA 1
ATOM 1549 C C . LEU A 1 180 ? -4.045 -2.620 17.383 1.00 89.62 180 LEU A C 1
ATOM 1551 O O . LEU A 1 180 ? -4.184 -1.426 17.630 1.00 89.62 180 LEU A O 1
ATOM 1555 N N . THR A 1 181 ? -4.376 -3.564 18.266 1.00 88.81 181 THR A N 1
ATOM 1556 C CA . THR A 1 181 ? -4.864 -3.266 19.620 1.00 88.81 181 THR A CA 1
ATOM 1557 C C . THR A 1 181 ? -3.843 -2.445 20.403 1.00 88.81 181 THR A C 1
ATOM 1559 O O . THR A 1 181 ? -4.220 -1.473 21.058 1.00 88.81 181 THR A O 1
ATOM 1562 N N . GLY A 1 182 ? -2.556 -2.794 20.305 1.00 85.69 182 GLY A N 1
ATOM 1563 C CA . GLY A 1 182 ? -1.461 -2.020 20.886 1.00 85.69 182 GLY A CA 1
ATOM 1564 C C . GLY A 1 182 ? -1.400 -0.597 20.333 1.00 85.69 182 GLY A C 1
ATOM 1565 O O . GLY A 1 182 ? -1.412 0.351 21.113 1.00 85.69 182 GLY A O 1
ATOM 1566 N N . TYR A 1 183 ? -1.424 -0.439 19.005 1.00 86.50 183 TYR A N 1
ATOM 1567 C CA . TYR A 1 183 ? -1.437 0.879 18.357 1.00 86.50 183 TYR A CA 1
ATOM 1568 C C . TYR A 1 183 ? -2.627 1.734 18.798 1.00 86.50 183 TYR A C 1
ATOM 1570 O O . TYR A 1 183 ? -2.434 2.852 19.263 1.00 86.50 183 TYR A O 1
ATOM 1578 N N . VAL A 1 184 ? -3.851 1.210 18.694 1.00 87.69 184 VAL A N 1
ATOM 1579 C CA . VAL A 1 184 ? -5.091 1.940 19.011 1.00 87.69 184 VAL A CA 1
ATOM 1580 C C . VAL A 1 184 ? -5.153 2.315 20.495 1.00 87.69 184 VAL A C 1
ATOM 1582 O O . VAL A 1 184 ? -5.479 3.450 20.838 1.00 87.69 184 VAL A O 1
ATOM 1585 N N . THR A 1 185 ? -4.782 1.391 21.386 1.00 85.00 185 THR A N 1
ATOM 1586 C CA . THR A 1 185 ? -4.782 1.649 22.835 1.00 85.00 185 THR A CA 1
ATOM 1587 C C . THR A 1 185 ? -3.710 2.669 23.220 1.00 85.00 185 THR A C 1
ATOM 1589 O O . THR A 1 185 ? -3.960 3.545 24.051 1.00 85.00 185 THR A O 1
ATOM 1592 N N . ASN A 1 186 ? -2.515 2.588 22.630 1.00 84.00 186 ASN A N 1
ATOM 1593 C CA . ASN A 1 186 ? -1.432 3.525 22.927 1.00 84.00 186 ASN A CA 1
ATOM 1594 C C . ASN A 1 186 ? -1.698 4.904 22.322 1.00 84.00 186 ASN A C 1
ATOM 1596 O O . ASN A 1 186 ? -1.426 5.901 22.978 1.00 84.00 186 ASN A O 1
ATOM 1600 N N . LEU A 1 187 ? -2.311 4.986 21.142 1.00 83.19 187 LEU A N 1
ATOM 1601 C CA . LEU A 1 187 ? -2.749 6.251 20.552 1.00 83.19 187 LEU A CA 1
ATOM 1602 C C . LEU A 1 187 ? -3.680 7.022 21.488 1.00 83.19 187 LEU A C 1
ATOM 1604 O O . LEU A 1 187 ? -3.483 8.214 21.718 1.00 83.19 187 LEU A O 1
ATOM 1608 N N . TYR A 1 188 ? -4.660 6.321 22.060 1.00 73.88 188 TYR A N 1
ATOM 1609 C CA . TYR A 1 188 ? -5.627 6.911 22.978 1.00 73.88 188 TYR A CA 1
ATOM 1610 C C . TYR A 1 188 ? -4.984 7.388 24.293 1.00 73.88 188 TYR A C 1
ATOM 1612 O O . TYR A 1 188 ? -5.358 8.430 24.827 1.00 73.88 188 TYR A O 1
ATOM 1620 N N . ASN A 1 189 ? -4.011 6.641 24.825 1.00 77.06 189 ASN A N 1
ATOM 1621 C CA . ASN A 1 189 ? -3.443 6.904 26.154 1.00 77.06 189 ASN A CA 1
ATOM 1622 C C . ASN A 1 189 ? -2.132 7.718 26.143 1.00 77.06 189 ASN A C 1
ATOM 1624 O O . ASN A 1 189 ? -1.818 8.375 27.134 1.00 77.06 189 ASN A O 1
ATOM 1628 N N . GLN A 1 190 ? -1.346 7.631 25.068 1.00 83.06 190 GLN A N 1
ATOM 1629 C CA . GLN A 1 190 ? 0.062 8.049 24.970 1.00 83.06 190 GLN A CA 1
ATOM 1630 C C . GLN A 1 190 ? 0.420 8.611 23.577 1.00 83.06 190 GLN A C 1
ATOM 1632 O O . GLN A 1 190 ? 1.577 8.584 23.161 1.00 83.06 190 GLN A O 1
ATOM 1637 N N . GLY A 1 191 ? -0.559 9.153 22.847 1.00 77.62 191 GLY A N 1
ATOM 1638 C CA . GLY A 1 191 ? -0.382 9.656 21.481 1.00 77.62 191 GLY A CA 1
ATOM 1639 C C . GLY A 1 191 ? 0.811 10.599 21.266 1.00 77.62 191 GLY A C 1
ATOM 1640 O O . GLY A 1 191 ? 1.562 10.439 20.306 1.00 77.62 191 GLY A O 1
ATOM 1641 N N . GLU A 1 192 ? 1.032 11.551 22.179 1.00 77.62 192 GLU A N 1
ATOM 1642 C CA . GLU A 1 192 ? 2.166 12.488 22.096 1.00 77.62 192 GLU A CA 1
ATOM 1643 C C . GLU A 1 192 ? 3.531 11.795 22.245 1.00 77.62 192 GLU A C 1
ATOM 1645 O O . GLU A 1 192 ? 4.499 12.187 21.590 1.00 77.62 192 GLU A O 1
ATOM 1650 N N . GLU A 1 193 ? 3.614 10.760 23.085 1.00 81.56 193 GLU A N 1
ATOM 1651 C CA . GLU A 1 193 ? 4.836 9.981 23.304 1.00 81.56 193 GLU A CA 1
ATOM 1652 C C . GLU A 1 193 ? 5.172 9.163 22.055 1.00 81.56 193 GLU A C 1
ATOM 1654 O O . GLU A 1 193 ? 6.284 9.278 21.541 1.00 81.56 193 GLU A O 1
ATOM 1659 N N . MET A 1 194 ? 4.181 8.471 21.480 1.00 79.44 194 MET A N 1
ATOM 1660 C CA . MET A 1 194 ? 4.341 7.731 20.221 1.00 79.44 194 MET A CA 1
ATOM 1661 C C . MET A 1 194 ? 4.840 8.625 19.079 1.00 79.44 194 MET A C 1
ATOM 1663 O O . MET A 1 194 ? 5.743 8.248 18.335 1.00 79.44 194 MET A O 1
ATOM 1667 N N . LEU A 1 195 ? 4.297 9.839 18.944 1.00 76.69 195 LEU A N 1
ATOM 1668 C CA . LEU A 1 195 ? 4.755 10.795 17.929 1.00 76.69 195 LEU A CA 1
ATOM 1669 C C . LEU A 1 195 ? 6.185 11.270 18.180 1.00 76.69 195 LEU A C 1
ATOM 1671 O O . LEU A 1 195 ? 6.927 11.523 17.231 1.00 76.69 195 LEU A O 1
ATOM 1675 N N . SER A 1 196 ? 6.561 11.446 19.445 1.00 78.69 196 SER A N 1
ATOM 1676 C CA . SER A 1 196 ? 7.916 11.841 19.825 1.00 78.69 196 SER A CA 1
ATOM 1677 C C . SER A 1 196 ? 8.924 10.750 19.471 1.00 78.69 196 SER A C 1
ATOM 1679 O O . SER A 1 196 ? 9.974 11.055 18.908 1.00 78.69 196 SER A O 1
ATOM 1681 N N . GLU A 1 197 ? 8.583 9.487 19.733 1.00 78.69 197 GLU A N 1
ATOM 1682 C CA . GLU A 1 197 ? 9.390 8.324 19.356 1.00 78.69 197 GLU A CA 1
ATOM 1683 C C . GLU A 1 197 ? 9.503 8.186 17.835 1.00 78.69 197 GLU A C 1
ATOM 1685 O O . GLU A 1 197 ? 10.611 8.054 17.313 1.00 78.69 197 GLU A O 1
ATOM 1690 N N . LEU A 1 198 ? 8.387 8.313 17.108 1.00 74.75 198 LEU A N 1
ATOM 1691 C CA . LEU A 1 198 ? 8.375 8.253 15.646 1.00 74.75 198 LEU A CA 1
ATOM 1692 C C . LEU A 1 198 ? 9.283 9.331 15.042 1.00 74.75 198 LEU A C 1
ATOM 1694 O O . LEU A 1 198 ? 10.129 9.028 14.202 1.00 74.75 198 LEU A O 1
ATOM 1698 N N . LYS A 1 199 ? 9.184 10.571 15.540 1.00 72.38 199 LYS A N 1
ATOM 1699 C CA . LYS A 1 199 ? 10.030 11.698 15.112 1.00 72.38 199 LYS A CA 1
ATOM 1700 C C . LYS A 1 199 ? 11.515 11.498 15.418 1.00 72.38 199 LYS A C 1
ATOM 1702 O O . LYS A 1 199 ? 12.354 12.100 14.752 1.00 72.38 199 LYS A O 1
ATOM 1707 N N . GLN A 1 200 ? 11.836 10.705 16.437 1.00 75.94 200 GLN A N 1
ATOM 1708 C CA . GLN A 1 200 ? 13.209 10.405 16.837 1.00 75.94 200 GLN A CA 1
ATOM 1709 C C . GLN A 1 200 ? 13.784 9.174 16.135 1.00 75.94 200 GLN A C 1
ATOM 1711 O O . GLN A 1 200 ? 15.002 9.012 16.156 1.00 75.94 200 GLN A O 1
ATOM 1716 N N . SER A 1 201 ? 12.953 8.341 15.505 1.00 72.00 201 SER A N 1
ATOM 1717 C CA . SER A 1 201 ? 13.408 7.145 14.796 1.00 72.00 201 SER A CA 1
ATOM 1718 C C . SER A 1 201 ? 14.406 7.480 13.678 1.00 72.00 201 SER A C 1
ATOM 1720 O O . SER A 1 201 ? 14.236 8.463 12.952 1.00 72.00 201 SER A O 1
ATOM 1722 N N . ASP A 1 202 ? 15.437 6.640 13.521 1.00 63.69 202 ASP A N 1
ATOM 1723 C CA . ASP A 1 202 ? 16.453 6.789 12.465 1.00 63.69 202 ASP A CA 1
ATOM 1724 C C . ASP A 1 202 ? 15.801 6.854 11.076 1.00 63.69 202 ASP A C 1
ATOM 1726 O O . ASP A 1 202 ? 16.196 7.648 10.229 1.00 63.69 202 ASP A O 1
ATOM 1730 N N . PHE A 1 203 ? 14.726 6.086 10.882 1.00 63.44 203 PHE A N 1
ATOM 1731 C CA . PHE A 1 203 ? 13.918 6.102 9.671 1.00 63.44 203 PHE A CA 1
ATOM 1732 C C . PHE A 1 203 ? 13.325 7.488 9.383 1.00 63.44 203 PHE A C 1
ATOM 1734 O O . PHE A 1 203 ? 13.522 8.019 8.293 1.00 63.44 203 PHE A O 1
ATOM 1741 N N . PHE A 1 204 ? 12.649 8.112 10.352 1.00 61.94 204 PHE A N 1
ATOM 1742 C CA . PHE A 1 204 ? 12.051 9.434 10.152 1.00 61.94 204 PHE A CA 1
ATOM 1743 C C . PHE A 1 204 ? 13.118 10.518 9.931 1.00 61.94 204 PHE A C 1
ATOM 1745 O O . PHE A 1 204 ? 12.926 11.431 9.125 1.00 61.94 204 PHE A O 1
ATOM 1752 N N . GLN A 1 205 ? 14.273 10.401 10.596 1.00 61.56 205 GLN A N 1
ATOM 1753 C CA . GLN A 1 205 ? 15.400 11.321 10.416 1.00 61.56 205 GLN A CA 1
ATOM 1754 C C . GLN A 1 205 ? 16.057 11.189 9.030 1.00 61.56 205 GLN A C 1
ATOM 1756 O O . GLN A 1 205 ? 16.320 12.207 8.385 1.00 61.56 205 GLN A O 1
ATOM 1761 N N . ASP A 1 206 ? 16.270 9.964 8.539 1.00 55.09 206 ASP A N 1
ATOM 1762 C CA . ASP A 1 206 ? 16.819 9.697 7.201 1.00 55.09 206 ASP A CA 1
ATOM 1763 C C . ASP A 1 206 ? 15.863 10.159 6.091 1.00 55.09 206 ASP A C 1
ATOM 1765 O O . ASP A 1 206 ? 16.282 10.664 5.046 1.00 55.09 206 ASP A O 1
ATOM 1769 N N . VAL A 1 207 ? 14.562 10.044 6.345 1.00 51.44 207 VAL A N 1
ATOM 1770 C CA . VAL A 1 207 ? 13.492 10.466 5.445 1.00 51.44 207 VAL A CA 1
ATOM 1771 C C . VAL A 1 207 ? 13.391 12.003 5.355 1.00 51.44 207 VAL A C 1
ATOM 1773 O O . VAL A 1 207 ? 13.275 12.546 4.251 1.00 51.44 207 VAL A O 1
ATOM 1776 N N . GLN A 1 208 ? 13.570 12.746 6.457 1.00 50.91 208 GLN A N 1
ATOM 1777 C CA . GLN A 1 208 ? 13.601 14.222 6.434 1.00 50.91 208 GLN A CA 1
ATOM 1778 C C . GLN A 1 208 ? 14.741 14.818 5.589 1.00 50.91 208 GLN A C 1
ATOM 1780 O O . GLN A 1 208 ? 14.609 15.927 5.057 1.00 50.91 208 GLN A O 1
ATOM 1785 N N . LEU A 1 209 ? 15.854 14.098 5.413 1.00 45.53 209 LEU A N 1
ATOM 1786 C CA . LEU A 1 209 ? 16.977 14.558 4.587 1.00 45.53 209 LEU A CA 1
ATOM 1787 C C . LEU A 1 209 ? 16.615 14.664 3.088 1.00 45.53 209 LEU A C 1
ATOM 1789 O O . LEU A 1 209 ? 17.314 15.355 2.341 1.00 45.53 209 LEU A O 1
ATOM 1793 N N . ASN A 1 210 ? 15.492 14.075 2.652 1.00 48.66 210 ASN A N 1
ATOM 1794 C CA . ASN A 1 210 ? 15.043 14.038 1.255 1.00 48.66 210 ASN A CA 1
ATOM 1795 C C . ASN A 1 210 ? 14.090 15.179 0.824 1.00 48.66 210 ASN A C 1
ATOM 1797 O O . ASN A 1 210 ? 13.486 15.088 -0.241 1.00 48.66 210 ASN A O 1
ATOM 1801 N N . LYS A 1 211 ? 14.020 16.298 1.568 1.00 50.06 211 LYS A N 1
ATOM 1802 C CA . LYS A 1 211 ? 13.234 17.528 1.258 1.00 50.06 211 LYS A CA 1
ATOM 1803 C C . LYS A 1 211 ? 11.705 17.426 1.327 1.00 50.06 211 LYS A C 1
ATOM 1805 O O . LYS A 1 211 ? 11.046 18.427 1.044 1.00 50.06 211 LYS A O 1
ATOM 1810 N N . PHE A 1 212 ? 11.132 16.302 1.725 1.00 52.62 212 PHE A N 1
ATOM 1811 C CA . PHE A 1 212 ? 9.690 16.225 1.939 1.00 52.62 212 PHE A CA 1
ATOM 1812 C C . PHE A 1 212 ? 9.376 16.587 3.397 1.00 52.62 212 PHE A C 1
ATOM 1814 O O . PHE A 1 212 ? 10.000 16.038 4.307 1.00 52.62 212 PHE A O 1
ATOM 1821 N N . PRO A 1 213 ? 8.464 17.535 3.665 1.00 51.34 213 PRO A N 1
ATOM 1822 C CA . PRO A 1 213 ? 7.920 17.705 5.002 1.00 51.34 213 PRO A CA 1
ATOM 1823 C C . PRO A 1 213 ? 7.032 16.490 5.296 1.00 51.34 213 PRO A C 1
ATOM 1825 O O . PRO A 1 213 ? 5.841 16.505 5.017 1.00 51.34 213 PRO A O 1
ATOM 1828 N N . HIS A 1 214 ? 7.632 15.409 5.797 1.00 61.03 214 HIS A N 1
ATOM 1829 C CA . HIS A 1 214 ? 6.874 14.230 6.200 1.00 61.03 214 HIS A CA 1
ATOM 1830 C C . HIS A 1 214 ? 5.979 14.587 7.376 1.00 61.03 214 HIS A C 1
ATOM 1832 O O . HIS A 1 214 ? 6.445 15.037 8.431 1.00 61.03 214 HIS A O 1
ATOM 1838 N N . ASP A 1 215 ? 4.684 14.389 7.172 1.00 74.00 215 ASP A N 1
ATOM 1839 C CA . ASP A 1 215 ? 3.706 14.484 8.229 1.00 74.00 215 ASP A CA 1
ATOM 1840 C C . ASP A 1 215 ? 3.783 13.197 9.067 1.00 74.00 215 ASP A C 1
ATOM 1842 O O . ASP A 1 215 ? 3.364 12.127 8.633 1.00 74.00 215 ASP A O 1
ATOM 1846 N N . ALA A 1 216 ? 4.340 13.288 10.279 1.00 79.94 216 ALA A N 1
ATOM 1847 C CA . ALA A 1 216 ? 4.404 12.166 11.223 1.00 79.94 216 ALA A CA 1
ATOM 1848 C C . ALA A 1 216 ? 3.017 11.552 11.497 1.00 79.94 216 ALA A C 1
ATOM 1850 O O . ALA A 1 216 ? 2.916 10.369 11.813 1.00 79.94 216 ALA A O 1
ATOM 1851 N N . TYR A 1 217 ? 1.949 12.345 11.358 1.00 86.50 217 TYR A N 1
ATOM 1852 C CA . TYR A 1 217 ? 0.578 11.864 11.472 1.00 86.50 217 TYR A CA 1
ATOM 1853 C C . TYR A 1 217 ? 0.182 10.995 10.272 1.00 86.50 217 TYR A C 1
ATOM 1855 O O . TYR A 1 217 ? -0.507 9.994 10.450 1.00 86.50 217 TYR A O 1
ATOM 1863 N N . PHE A 1 218 ? 0.643 11.330 9.064 1.00 87.50 218 PHE A N 1
ATOM 1864 C CA . PHE A 1 218 ? 0.415 10.507 7.875 1.00 87.50 218 PHE A CA 1
ATOM 1865 C C . PHE A 1 218 ? 1.148 9.161 7.962 1.00 87.50 218 PHE A C 1
ATOM 1867 O O . PHE A 1 218 ? 0.549 8.136 7.656 1.00 87.50 218 PHE A O 1
ATOM 1874 N N . GLU A 1 219 ? 2.393 9.139 8.445 1.00 83.62 219 GLU A N 1
ATOM 1875 C CA . GLU A 1 219 ? 3.138 7.884 8.662 1.00 83.62 219 GLU A CA 1
ATOM 1876 C C . GLU A 1 219 ? 2.430 6.976 9.681 1.00 83.62 219 GLU A C 1
ATOM 1878 O O . GLU A 1 219 ? 2.272 5.778 9.466 1.00 83.62 219 GLU A O 1
ATOM 1883 N N . LEU A 1 220 ? 1.913 7.552 10.768 1.00 84.94 220 LEU A N 1
ATOM 1884 C CA . LEU A 1 220 ? 1.160 6.789 11.761 1.00 84.94 220 LEU A CA 1
ATOM 1885 C C . LEU A 1 220 ? -0.167 6.252 11.207 1.00 84.94 220 LEU A C 1
ATOM 1887 O O . LEU A 1 220 ? -0.564 5.130 11.523 1.00 84.94 220 LEU A O 1
ATOM 1891 N N . TYR A 1 221 ? -0.850 7.032 10.363 1.00 90.94 221 TYR A N 1
ATOM 1892 C CA . TYR A 1 221 ? -1.992 6.539 9.594 1.00 90.94 221 TYR A CA 1
ATOM 1893 C C . TYR A 1 221 ? -1.588 5.357 8.704 1.00 90.94 221 TYR A C 1
ATOM 1895 O O . TYR A 1 221 ? -2.270 4.336 8.734 1.00 90.94 221 TYR A O 1
ATOM 1903 N N . HIS A 1 222 ? -0.489 5.481 7.956 1.00 88.44 222 HIS A N 1
ATOM 1904 C CA . HIS A 1 222 ? 0.012 4.464 7.033 1.00 88.44 222 HIS A CA 1
ATOM 1905 C C . HIS A 1 222 ? 0.275 3.130 7.743 1.00 88.44 222 HIS A C 1
ATOM 1907 O O . HIS A 1 222 ? -0.250 2.098 7.321 1.00 88.44 222 HIS A O 1
ATOM 1913 N N . ASP A 1 223 ? 1.005 3.155 8.862 1.00 85.00 223 ASP A N 1
ATOM 1914 C CA . ASP A 1 223 ? 1.321 1.961 9.659 1.00 85.00 223 ASP A CA 1
ATOM 1915 C C . ASP A 1 223 ? 0.054 1.229 10.126 1.00 85.00 223 ASP A C 1
ATOM 1917 O O . ASP A 1 223 ? -0.057 0.004 10.036 1.00 85.00 223 ASP A O 1
ATOM 1921 N N . ILE A 1 224 ? -0.940 1.982 10.603 1.00 89.62 224 ILE A N 1
ATOM 1922 C CA . ILE A 1 224 ? -2.213 1.424 11.077 1.00 89.62 224 ILE A CA 1
ATOM 1923 C C . ILE A 1 224 ? -3.030 0.879 9.909 1.00 89.62 224 ILE A C 1
ATOM 1925 O O . ILE A 1 224 ? -3.611 -0.204 10.001 1.00 89.62 224 ILE A O 1
ATOM 1929 N N . MET A 1 225 ? -3.069 1.620 8.806 1.00 91.25 225 MET A N 1
ATOM 1930 C CA . MET A 1 225 ? -3.837 1.281 7.622 1.00 91.25 225 MET A CA 1
ATOM 1931 C C . MET A 1 225 ? -3.365 -0.042 7.008 1.00 91.25 225 MET A C 1
ATOM 1933 O O . MET A 1 225 ? -4.205 -0.903 6.730 1.00 91.25 225 MET A O 1
ATOM 1937 N N . GLN A 1 226 ? -2.048 -0.268 6.914 1.00 87.44 226 GLN A N 1
ATOM 1938 C CA . GLN A 1 226 ? -1.473 -1.538 6.450 1.00 87.44 226 GLN A CA 1
ATOM 1939 C C . GLN A 1 226 ? -1.977 -2.749 7.249 1.00 87.44 226 GLN A C 1
ATOM 1941 O O . GLN A 1 226 ? -2.298 -3.785 6.667 1.00 87.44 226 GLN A O 1
ATOM 1946 N N . LEU A 1 227 ? -2.119 -2.611 8.571 1.00 86.25 227 LEU A N 1
ATOM 1947 C CA . LEU A 1 227 ? -2.634 -3.678 9.436 1.00 86.25 227 LEU A CA 1
ATOM 1948 C C . LEU A 1 227 ? -4.129 -3.950 9.221 1.00 86.25 227 LEU A C 1
ATOM 1950 O O . LEU A 1 227 ? -4.622 -5.013 9.599 1.00 86.25 227 LEU A O 1
ATOM 1954 N N . THR A 1 228 ? -4.870 -3.007 8.632 1.00 90.75 228 THR A N 1
ATOM 1955 C CA . THR A 1 228 ? -6.321 -3.134 8.433 1.00 90.75 228 THR A CA 1
ATOM 1956 C C . THR A 1 228 ? -6.704 -3.813 7.113 1.00 90.75 228 THR A C 1
ATOM 1958 O O . THR A 1 228 ? -7.815 -4.342 7.011 1.00 90.75 228 THR A O 1
ATOM 1961 N N . TYR A 1 229 ? -5.799 -3.860 6.125 1.00 88.75 229 TYR A N 1
ATOM 1962 C CA . TYR A 1 229 ? -6.068 -4.421 4.791 1.00 88.75 229 TYR A CA 1
ATOM 1963 C C . TYR A 1 229 ? -6.552 -5.859 4.840 1.00 88.75 229 TYR A C 1
ATOM 1965 O O . TYR A 1 229 ? -7.566 -6.182 4.219 1.00 88.75 229 TYR A O 1
ATOM 1973 N N . ASP A 1 230 ? -5.886 -6.707 5.619 1.00 87.12 230 ASP A N 1
ATOM 1974 C CA . ASP A 1 230 ? -6.258 -8.115 5.717 1.00 87.12 230 ASP A CA 1
ATOM 1975 C C . ASP A 1 230 ? -7.685 -8.282 6.249 1.00 87.12 230 ASP A C 1
ATOM 1977 O O . ASP A 1 230 ? -8.483 -9.024 5.677 1.00 87.12 230 ASP A O 1
ATOM 1981 N N . PHE A 1 231 ? -8.064 -7.539 7.291 1.00 92.62 231 PHE A N 1
ATOM 1982 C CA . PHE A 1 231 ? -9.424 -7.607 7.833 1.00 92.62 231 PHE A CA 1
ATOM 1983 C C . PHE A 1 231 ? -10.465 -7.176 6.808 1.00 92.62 231 PHE A C 1
ATOM 1985 O O . PHE A 1 231 ? -11.532 -7.786 6.723 1.00 92.62 231 PHE A O 1
ATOM 1992 N N . PHE A 1 232 ? -10.167 -6.140 6.025 1.00 93.81 232 PHE A N 1
ATOM 1993 C CA . PHE A 1 232 ? -11.058 -5.695 4.964 1.00 93.81 232 PHE A CA 1
ATOM 1994 C C . PHE A 1 232 ? -11.193 -6.763 3.870 1.00 93.81 232 PHE A C 1
ATOM 1996 O O . PHE A 1 232 ? -12.304 -7.159 3.519 1.00 93.81 232 PHE A O 1
ATOM 2003 N N . ILE A 1 233 ? -10.065 -7.272 3.371 1.00 91.00 233 ILE A N 1
ATOM 2004 C CA . ILE A 1 233 ? -10.001 -8.229 2.261 1.00 91.00 233 ILE A CA 1
ATOM 2005 C C . ILE A 1 233 ? -10.678 -9.550 2.630 1.00 91.00 233 ILE A C 1
ATOM 2007 O O . ILE A 1 233 ? -11.481 -10.060 1.849 1.00 91.00 233 ILE A O 1
ATOM 2011 N N . TYR A 1 234 ? -10.428 -10.082 3.828 1.00 88.88 234 TYR A N 1
ATOM 2012 C CA . TYR A 1 234 ? -11.028 -11.338 4.288 1.00 88.88 234 TYR A CA 1
ATOM 2013 C C . TYR A 1 234 ? -12.453 -11.181 4.849 1.00 88.88 234 TYR A C 1
ATOM 2015 O O . TYR A 1 234 ? -13.053 -12.173 5.259 1.00 88.88 234 TYR A O 1
ATOM 2023 N N . GLY A 1 235 ? -13.034 -9.973 4.836 1.00 90.44 235 GLY A N 1
ATOM 2024 C CA . GLY A 1 235 ? -14.406 -9.733 5.301 1.00 90.44 235 GLY A CA 1
ATOM 2025 C C . GLY A 1 235 ? -14.574 -9.792 6.824 1.00 90.44 235 GLY A C 1
ATOM 2026 O O . GLY A 1 235 ? -15.679 -9.996 7.323 1.00 90.44 235 GLY A O 1
ATOM 2027 N N . GLU A 1 236 ? -13.491 -9.587 7.569 1.00 92.38 236 GLU A N 1
ATOM 2028 C CA . GLU A 1 236 ? -13.423 -9.633 9.034 1.00 92.38 236 GLU A CA 1
ATOM 2029 C C . GLU A 1 236 ? -13.417 -8.229 9.666 1.00 92.38 236 GLU A C 1
ATOM 2031 O O . GLU A 1 236 ? -13.088 -8.065 10.840 1.00 92.38 236 GLU A O 1
ATOM 2036 N N . TRP A 1 237 ? -13.826 -7.202 8.912 1.00 94.12 237 TRP A N 1
ATOM 2037 C CA . TRP A 1 237 ? -13.868 -5.800 9.354 1.00 94.12 237 TRP A CA 1
ATOM 2038 C C . TRP A 1 237 ? -14.631 -5.591 10.670 1.00 94.12 237 TRP A C 1
ATOM 2040 O O . TRP A 1 237 ? -14.247 -4.775 11.505 1.00 94.12 237 TRP A O 1
ATOM 2050 N N . ASN A 1 238 ? -15.675 -6.393 10.906 1.00 93.62 238 ASN A N 1
ATOM 2051 C CA . ASN A 1 238 ? -16.470 -6.350 12.136 1.00 93.62 238 ASN A CA 1
ATOM 2052 C C . ASN A 1 238 ? -15.640 -6.578 13.409 1.00 93.62 238 ASN A C 1
ATOM 2054 O O . ASN A 1 238 ? -16.036 -6.099 14.471 1.00 93.62 238 ASN A O 1
ATOM 2058 N N . ARG A 1 239 ? -14.494 -7.270 13.320 1.00 92.62 239 ARG A N 1
ATOM 2059 C CA . ARG A 1 239 ? -13.575 -7.437 14.455 1.00 92.62 239 ARG A CA 1
ATOM 2060 C C . ARG A 1 239 ? -12.998 -6.101 14.913 1.00 92.62 239 ARG A C 1
ATOM 2062 O O . ARG A 1 239 ? -12.820 -5.895 16.107 1.00 92.62 239 ARG A O 1
ATOM 2069 N N . LEU A 1 240 ? -12.752 -5.185 13.978 1.00 95.06 240 LEU A N 1
ATOM 2070 C CA . LEU A 1 240 ? -12.149 -3.884 14.261 1.00 95.06 240 LEU A CA 1
ATOM 2071 C C . LEU A 1 240 ? -13.154 -2.890 14.853 1.00 95.06 240 LEU A C 1
ATOM 2073 O O . LEU A 1 240 ? -12.763 -2.020 15.626 1.00 95.06 240 LEU A O 1
ATOM 2077 N N . ILE A 1 241 ? -14.448 -3.038 14.549 1.00 94.44 241 ILE A N 1
ATOM 2078 C CA . ILE A 1 241 ? -15.495 -2.122 15.033 1.00 94.44 241 ILE A CA 1
ATOM 2079 C C . ILE A 1 241 ? -15.473 -2.025 16.562 1.00 94.44 241 ILE A C 1
ATOM 2081 O O . ILE A 1 241 ? -15.490 -0.918 17.095 1.00 94.44 241 ILE A O 1
ATOM 2085 N N . GLY A 1 242 ? -15.394 -3.164 17.262 1.00 91.56 242 GLY A N 1
ATOM 2086 C CA . GLY A 1 242 ? -15.317 -3.201 18.725 1.00 91.56 242 GLY A CA 1
ATOM 2087 C C . GLY A 1 242 ? -14.117 -2.410 19.246 1.00 91.56 242 GLY A C 1
ATOM 2088 O O . GLY A 1 242 ? -14.305 -1.415 19.945 1.00 91.56 242 GLY A O 1
ATOM 2089 N N . LEU A 1 243 ? -12.913 -2.784 18.800 1.00 92.81 243 LEU A N 1
ATOM 2090 C CA . LEU A 1 243 ? -11.647 -2.159 19.191 1.00 92.81 243 LEU A CA 1
ATOM 2091 C C . LEU A 1 243 ? -11.654 -0.632 19.011 1.00 92.81 243 LEU A C 1
ATOM 2093 O O . LEU A 1 243 ? -11.309 0.109 19.931 1.00 92.81 243 LEU A O 1
ATOM 2097 N N . PHE A 1 244 ? -12.064 -0.143 17.840 1.00 94.00 244 PHE A N 1
ATOM 2098 C CA . PHE A 1 244 ? -12.064 1.295 17.562 1.00 94.00 244 PHE A CA 1
ATOM 2099 C C . PHE A 1 244 ? -13.206 2.020 18.283 1.00 94.00 244 PHE A C 1
ATOM 2101 O O . PHE A 1 244 ? -13.030 3.163 18.702 1.00 94.00 244 PHE A O 1
ATOM 2108 N N . SER A 1 245 ? -14.363 1.378 18.475 1.00 91.75 245 SER A N 1
ATOM 2109 C CA . SER A 1 245 ? -15.477 1.974 19.225 1.00 91.75 245 SER A CA 1
ATOM 2110 C C . SER A 1 245 ? -15.153 2.171 20.706 1.00 91.75 245 SER A C 1
ATOM 2112 O O . SER A 1 245 ? -15.458 3.229 21.253 1.00 91.75 245 SER A O 1
ATOM 2114 N N . GLU A 1 246 ? -14.466 1.212 21.332 1.00 91.00 246 GLU A N 1
ATOM 2115 C CA . GLU A 1 246 ? -14.040 1.286 22.735 1.00 91.00 246 GLU A CA 1
ATOM 2116 C C . GLU A 1 246 ? -13.057 2.438 22.989 1.00 91.00 246 GLU A C 1
ATOM 2118 O O . GLU A 1 246 ? -13.028 2.997 24.084 1.00 91.00 246 GLU A O 1
ATOM 2123 N N . ASN A 1 247 ? -12.310 2.842 21.958 1.00 88.25 247 ASN A N 1
ATOM 2124 C CA . ASN A 1 247 ? -11.328 3.926 22.010 1.00 88.25 247 ASN A CA 1
ATOM 2125 C C . ASN A 1 247 ? -11.832 5.239 21.377 1.00 88.25 247 ASN A C 1
ATOM 2127 O O . ASN A 1 247 ? -11.059 6.174 21.202 1.00 88.25 247 ASN A O 1
ATOM 2131 N N . ASN A 1 248 ? -13.128 5.346 21.052 1.00 88.50 248 ASN A N 1
ATOM 2132 C CA . ASN A 1 248 ? -13.733 6.516 20.397 1.00 88.50 248 ASN A CA 1
ATOM 2133 C C . ASN A 1 248 ? -13.080 6.901 19.050 1.00 88.50 248 ASN A C 1
ATOM 2135 O O . ASN A 1 248 ? -12.994 8.085 18.732 1.00 88.50 248 ASN A O 1
ATOM 2139 N N . MET A 1 249 ? -12.663 5.917 18.245 1.00 91.56 249 MET A N 1
ATOM 2140 C CA . MET A 1 249 ? -11.969 6.089 16.954 1.00 91.56 249 MET A CA 1
ATOM 2141 C C . MET A 1 249 ? -12.787 5.592 15.742 1.00 91.56 249 MET A C 1
ATOM 2143 O O . MET A 1 249 ? -12.241 5.180 14.720 1.00 91.56 249 MET A O 1
ATOM 2147 N N . THR A 1 250 ? -14.120 5.587 15.829 1.00 91.88 250 THR A N 1
ATOM 2148 C CA . THR A 1 250 ? -14.982 5.024 14.769 1.00 91.88 250 THR A CA 1
ATOM 2149 C C . THR A 1 250 ? -14.886 5.752 13.425 1.00 91.88 250 THR A C 1
ATOM 2151 O O . THR A 1 250 ? -14.910 5.096 12.393 1.00 91.88 250 THR A O 1
ATOM 2154 N N . TYR A 1 251 ? -14.747 7.084 13.405 1.00 91.56 251 TYR A N 1
ATOM 2155 C CA . TYR A 1 251 ? -14.617 7.833 12.149 1.00 91.56 251 TYR A CA 1
ATOM 2156 C C . TYR A 1 251 ? -13.271 7.576 11.476 1.00 91.56 251 TYR A C 1
ATOM 2158 O O . TYR A 1 251 ? -13.198 7.555 10.249 1.00 91.56 251 TYR A O 1
ATOM 2166 N N . PHE A 1 252 ? -12.219 7.349 12.263 1.00 93.25 252 PHE A N 1
ATOM 2167 C CA . PHE A 1 252 ? -10.925 6.932 11.747 1.00 93.25 252 PHE A CA 1
ATOM 2168 C C . PHE A 1 252 ? -11.005 5.557 11.076 1.00 93.25 252 PHE A C 1
ATOM 2170 O O . PHE A 1 252 ? -10.518 5.391 9.957 1.00 93.25 252 PHE A O 1
ATOM 2177 N N . LEU A 1 253 ? -11.708 4.604 11.699 1.00 94.62 253 LEU A N 1
ATOM 2178 C CA . LEU A 1 253 ? -11.986 3.307 11.080 1.00 94.62 253 LEU A CA 1
ATOM 2179 C C . LEU A 1 253 ? -12.800 3.462 9.784 1.00 94.62 253 LEU A C 1
ATOM 2181 O O . LEU A 1 253 ? -12.408 2.924 8.752 1.00 94.62 253 LEU A O 1
ATOM 2185 N N . ASP A 1 254 ? -13.882 4.245 9.794 1.00 93.25 254 ASP A N 1
ATOM 2186 C CA . ASP A 1 254 ? -14.709 4.495 8.602 1.00 93.25 254 ASP A CA 1
ATOM 2187 C C . ASP A 1 254 ? -13.911 5.148 7.458 1.00 93.25 254 ASP A C 1
ATOM 2189 O O . ASP A 1 254 ? -14.145 4.879 6.273 1.00 93.25 254 ASP A O 1
ATOM 2193 N N . PHE A 1 255 ? -12.961 6.022 7.797 1.00 94.81 255 PHE A N 1
ATOM 2194 C CA . PHE A 1 255 ? -12.059 6.631 6.829 1.00 94.81 255 PHE A CA 1
ATOM 2195 C C . PHE A 1 255 ? -11.165 5.579 6.160 1.00 94.81 255 PHE A C 1
ATOM 2197 O O . PHE A 1 255 ? -11.133 5.506 4.932 1.00 94.81 255 PHE A O 1
ATOM 2204 N N . MET A 1 256 ? -10.516 4.715 6.946 1.00 94.81 256 MET A N 1
ATOM 2205 C CA . MET A 1 256 ? -9.714 3.602 6.424 1.00 94.81 256 MET A CA 1
ATOM 2206 C C . MET A 1 256 ? -10.554 2.647 5.571 1.00 94.81 256 MET A C 1
ATOM 2208 O O . MET A 1 256 ? -10.129 2.244 4.490 1.00 94.81 256 MET A O 1
ATOM 2212 N N . GLN A 1 257 ? -11.789 2.352 5.989 1.00 95.25 257 GLN A N 1
ATOM 2213 C CA . GLN A 1 257 ? -12.717 1.564 5.178 1.00 95.25 257 GLN A CA 1
ATOM 2214 C C . GLN A 1 257 ? -12.954 2.212 3.806 1.00 95.25 257 GLN A C 1
ATOM 2216 O O . GLN A 1 257 ? -12.910 1.527 2.789 1.00 95.25 257 GLN A O 1
ATOM 2221 N N . THR A 1 258 ? -13.153 3.532 3.767 1.00 95.88 258 THR A N 1
ATOM 2222 C CA . THR A 1 258 ? -13.384 4.276 2.518 1.00 95.88 258 THR A CA 1
ATOM 2223 C C . THR A 1 258 ? -12.184 4.165 1.570 1.00 95.88 258 THR A C 1
ATOM 2225 O O . THR A 1 258 ? -12.359 3.956 0.371 1.00 95.88 258 THR A O 1
ATOM 2228 N N . ILE A 1 259 ? -10.957 4.273 2.083 1.00 96.81 259 ILE A N 1
ATOM 2229 C CA . ILE A 1 259 ? -9.744 4.112 1.266 1.00 96.81 259 ILE A CA 1
ATOM 2230 C C . ILE A 1 259 ? -9.598 2.662 0.771 1.00 96.81 259 ILE A C 1
ATOM 2232 O O . ILE A 1 259 ? -9.319 2.446 -0.408 1.00 96.81 259 ILE A O 1
ATOM 2236 N N . ASN A 1 260 ? -9.878 1.665 1.616 1.00 96.12 260 ASN A N 1
ATOM 2237 C CA . ASN A 1 260 ? -9.891 0.255 1.212 1.00 96.12 260 ASN A CA 1
ATOM 2238 C C . ASN A 1 260 ? -10.936 -0.039 0.123 1.00 96.12 260 ASN A C 1
ATOM 2240 O O . ASN A 1 260 ? -10.674 -0.800 -0.810 1.00 96.12 260 ASN A O 1
ATOM 2244 N N . GLU A 1 261 ? -12.106 0.596 0.190 1.00 96.69 261 GLU A N 1
ATOM 2245 C CA . GLU A 1 261 ? -13.129 0.532 -0.859 1.00 96.69 261 GLU A CA 1
ATOM 2246 C C . GLU A 1 261 ? -12.637 1.150 -2.176 1.00 96.69 261 GLU A C 1
ATOM 2248 O O . GLU A 1 261 ? -12.869 0.575 -3.245 1.00 96.69 261 GLU A O 1
ATOM 2253 N N . ILE A 1 262 ? -11.901 2.266 -2.120 1.00 97.25 262 ILE A N 1
ATOM 2254 C CA . ILE A 1 262 ? -11.248 2.858 -3.297 1.00 97.25 262 ILE A CA 1
ATOM 2255 C C . ILE A 1 262 ? -10.240 1.871 -3.893 1.00 97.25 262 ILE A C 1
ATOM 2257 O O . ILE A 1 262 ? -10.340 1.554 -5.078 1.00 97.25 262 ILE A O 1
ATOM 2261 N N . PHE A 1 263 ? -9.318 1.324 -3.096 1.00 96.19 263 PHE A N 1
ATOM 2262 C CA . PHE A 1 263 ? -8.322 0.361 -3.583 1.00 96.19 263 PHE A CA 1
ATOM 2263 C C . PHE A 1 263 ? -8.954 -0.893 -4.182 1.00 96.19 263 PHE A C 1
ATOM 2265 O O . PHE A 1 263 ? -8.561 -1.324 -5.270 1.00 96.19 263 PHE A O 1
ATOM 2272 N N . LYS A 1 264 ? -9.986 -1.437 -3.532 1.00 95.31 264 LYS A N 1
ATOM 2273 C CA . LYS A 1 264 ? -10.769 -2.551 -4.070 1.00 95.31 264 LYS A CA 1
ATOM 2274 C C . LYS A 1 264 ? -11.373 -2.207 -5.428 1.00 95.31 264 LYS A C 1
ATOM 2276 O O . LYS A 1 264 ? -11.296 -3.012 -6.353 1.00 95.31 264 LYS A O 1
ATOM 2281 N N . THR A 1 265 ? -11.965 -1.020 -5.553 1.00 95.56 265 THR A N 1
ATOM 2282 C CA . THR A 1 265 ? -12.584 -0.562 -6.803 1.00 95.56 265 THR A CA 1
ATOM 2283 C C . THR A 1 265 ? -11.543 -0.446 -7.912 1.00 95.56 265 THR A C 1
ATOM 2285 O O . THR A 1 265 ? -11.775 -0.946 -9.012 1.00 95.56 265 THR A O 1
ATOM 2288 N N . ILE A 1 266 ? -10.363 0.108 -7.609 1.00 93.88 266 ILE A N 1
ATOM 2289 C CA . ILE A 1 266 ? -9.242 0.178 -8.554 1.00 93.88 266 ILE A CA 1
ATOM 2290 C C . ILE A 1 266 ? -8.855 -1.227 -9.030 1.00 93.88 266 ILE A C 1
ATOM 2292 O O . ILE A 1 266 ? -8.817 -1.468 -10.235 1.00 93.88 266 ILE A O 1
ATOM 2296 N N . ALA A 1 267 ? -8.635 -2.165 -8.103 1.00 91.50 267 ALA A N 1
ATOM 2297 C CA . ALA A 1 267 ? -8.237 -3.540 -8.414 1.00 91.50 267 ALA A CA 1
ATOM 2298 C C . ALA A 1 267 ? -9.318 -4.344 -9.170 1.00 91.50 267 ALA A C 1
ATOM 2300 O O . ALA A 1 267 ? -9.017 -5.293 -9.897 1.00 91.50 267 ALA A O 1
ATOM 2301 N N . ASP A 1 268 ? -10.596 -3.995 -9.008 1.00 91.06 268 ASP A N 1
ATOM 2302 C CA . ASP A 1 268 ? -11.692 -4.640 -9.732 1.00 91.06 268 ASP A CA 1
ATOM 2303 C C . ASP A 1 268 ? -11.877 -4.118 -11.157 1.00 91.06 268 ASP A C 1
ATOM 2305 O O . ASP A 1 268 ? -12.286 -4.890 -12.030 1.00 91.06 268 ASP A O 1
ATOM 2309 N N . LYS A 1 269 ? -11.608 -2.830 -11.383 1.00 89.88 269 LYS A N 1
ATOM 2310 C CA . LYS A 1 269 ? -11.971 -2.121 -12.617 1.00 89.88 269 LYS A CA 1
ATOM 2311 C C . LYS A 1 269 ? -10.799 -1.863 -13.550 1.00 89.88 269 LYS A C 1
ATOM 2313 O O . LYS A 1 269 ? -10.998 -1.771 -14.760 1.00 89.88 269 LYS A O 1
ATOM 2318 N N . HIS A 1 270 ? -9.586 -1.767 -13.018 1.00 87.69 270 HIS A N 1
ATOM 2319 C CA . HIS A 1 270 ? -8.430 -1.326 -13.781 1.00 87.69 270 HIS A CA 1
ATOM 2320 C C . HIS A 1 270 ? -7.291 -2.338 -13.683 1.00 87.69 270 HIS A C 1
ATOM 2322 O O . HIS A 1 270 ? -6.908 -2.773 -12.604 1.00 87.69 270 HIS A O 1
ATOM 2328 N N . SER A 1 271 ? -6.733 -2.694 -14.839 1.00 83.56 271 SER A N 1
ATOM 2329 C CA . SER A 1 271 ? -5.546 -3.553 -14.957 1.00 83.56 271 SER A CA 1
ATOM 2330 C C . SER A 1 271 ? -4.377 -2.852 -15.655 1.00 83.56 271 SER A C 1
ATOM 2332 O O . SER A 1 271 ? -3.275 -3.390 -15.710 1.00 83.56 271 SER A O 1
ATOM 2334 N N . ASP A 1 272 ? -4.617 -1.677 -16.246 1.00 84.81 272 ASP A N 1
ATOM 2335 C CA . ASP A 1 272 ? -3.575 -0.870 -16.876 1.00 84.81 272 ASP A CA 1
ATOM 2336 C C . ASP A 1 272 ? -2.835 -0.069 -15.800 1.00 84.81 272 ASP A C 1
ATOM 2338 O O . ASP A 1 272 ? -3.418 0.768 -15.110 1.00 84.81 272 ASP A O 1
ATOM 2342 N N . ILE A 1 273 ? -1.539 -0.340 -15.653 1.00 84.06 273 ILE A N 1
ATOM 2343 C CA . ILE A 1 273 ? -0.709 0.248 -14.601 1.00 84.06 273 ILE A CA 1
ATOM 2344 C C . ILE A 1 273 ? -0.556 1.767 -14.737 1.00 84.06 273 ILE A C 1
ATOM 2346 O O . ILE A 1 273 ? -0.411 2.457 -13.728 1.00 84.06 273 ILE A O 1
ATOM 2350 N N . ASP A 1 274 ? -0.595 2.309 -15.955 1.00 84.38 274 ASP A N 1
ATOM 2351 C CA . ASP A 1 274 ? -0.472 3.747 -16.175 1.00 84.38 274 ASP A CA 1
ATOM 2352 C C . ASP A 1 274 ? -1.790 4.442 -15.791 1.00 84.38 274 ASP A C 1
ATOM 2354 O O . ASP A 1 274 ? -1.766 5.499 -15.158 1.00 84.38 274 ASP A O 1
ATOM 2358 N N . VAL A 1 275 ? -2.941 3.818 -16.078 1.00 87.50 275 VAL A N 1
ATOM 2359 C CA . VAL A 1 275 ? -4.258 4.280 -15.598 1.00 87.50 275 VAL A CA 1
ATOM 2360 C C . VAL A 1 275 ? -4.330 4.236 -14.072 1.00 87.50 275 VAL A C 1
ATOM 2362 O O . VAL A 1 275 ? -4.673 5.240 -13.451 1.00 87.50 275 VAL A O 1
ATOM 2365 N N . ILE A 1 276 ? -3.944 3.113 -13.459 1.00 90.38 276 ILE A N 1
ATOM 2366 C CA . ILE A 1 276 ? -3.888 2.960 -11.997 1.00 90.38 276 ILE A CA 1
ATOM 2367 C C . ILE A 1 276 ? -3.009 4.052 -11.379 1.00 90.38 276 ILE A C 1
ATOM 2369 O O . ILE A 1 276 ? -3.414 4.697 -10.417 1.00 90.38 276 ILE A O 1
ATOM 2373 N N . THR A 1 277 ? -1.833 4.315 -11.957 1.00 88.25 277 THR A N 1
ATOM 2374 C CA . THR A 1 277 ? -0.906 5.342 -11.454 1.00 88.25 277 THR A CA 1
ATOM 2375 C C . THR A 1 277 ? -1.557 6.727 -11.439 1.00 88.25 277 THR A C 1
ATOM 2377 O O . THR A 1 277 ? -1.444 7.446 -10.448 1.00 88.25 277 THR A O 1
ATOM 2380 N N . LYS A 1 278 ? -2.297 7.091 -12.494 1.00 90.19 278 LYS A N 1
ATOM 2381 C CA . LYS A 1 278 ? -3.049 8.355 -12.541 1.00 90.19 278 LYS A CA 1
ATOM 2382 C C . LYS A 1 278 ? -4.147 8.424 -11.483 1.00 90.19 278 LYS A C 1
ATOM 2384 O O . LYS A 1 278 ? -4.321 9.465 -10.854 1.00 90.19 278 LYS A O 1
ATOM 2389 N N . ILE A 1 279 ? -4.864 7.324 -11.257 1.00 94.00 279 ILE A N 1
ATOM 2390 C CA . ILE A 1 279 ? -5.891 7.246 -10.212 1.00 94.00 279 ILE A CA 1
ATOM 2391 C C . ILE A 1 279 ? -5.262 7.435 -8.827 1.00 94.00 279 ILE A C 1
ATOM 2393 O O . ILE A 1 279 ? -5.768 8.231 -8.037 1.00 94.00 279 ILE A O 1
ATOM 2397 N N . ILE A 1 280 ? -4.136 6.771 -8.548 1.00 94.31 280 ILE A N 1
ATOM 2398 C CA . ILE A 1 280 ? -3.410 6.926 -7.281 1.00 94.31 280 ILE A CA 1
ATOM 2399 C C . ILE A 1 280 ? -2.914 8.364 -7.103 1.00 94.31 280 ILE A C 1
ATOM 2401 O O . ILE A 1 280 ? -3.101 8.925 -6.031 1.00 94.31 280 ILE A O 1
ATOM 2405 N N . ILE A 1 281 ? -2.397 9.018 -8.150 1.00 92.69 281 ILE A N 1
ATOM 2406 C CA . ILE A 1 281 ? -2.040 10.448 -8.095 1.00 92.69 281 ILE A CA 1
ATOM 2407 C C . ILE A 1 281 ? -3.244 11.311 -7.685 1.00 92.69 281 ILE A C 1
ATOM 2409 O O . ILE A 1 281 ? -3.108 12.208 -6.851 1.00 92.69 281 ILE A O 1
ATOM 2413 N N . GLN A 1 282 ? -4.427 11.064 -8.254 1.00 94.62 282 GLN A N 1
ATOM 2414 C CA . GLN A 1 282 ? -5.636 11.808 -7.887 1.00 94.62 282 GLN A CA 1
ATOM 2415 C C . GLN A 1 282 ? -6.084 11.529 -6.452 1.00 94.62 282 GLN A C 1
ATOM 2417 O O . GLN A 1 282 ? -6.494 12.459 -5.755 1.00 94.62 282 GLN A O 1
ATOM 2422 N N . LEU A 1 283 ? -5.987 10.277 -6.003 1.00 95.94 283 LEU A N 1
ATOM 2423 C CA . LEU A 1 283 ? -6.263 9.903 -4.621 1.00 95.94 283 LEU A CA 1
ATOM 2424 C C . LEU A 1 283 ? -5.307 10.619 -3.662 1.00 95.94 283 LEU A C 1
ATOM 2426 O O . LEU A 1 283 ? -5.769 11.273 -2.732 1.00 95.94 283 LEU A O 1
ATOM 2430 N N . SER A 1 284 ? -3.999 10.584 -3.928 1.00 94.38 284 SER A N 1
ATOM 2431 C CA . SER A 1 284 ? -2.988 11.248 -3.100 1.00 94.38 284 SER A CA 1
ATOM 2432 C C . SER A 1 284 ? -3.225 12.749 -2.990 1.00 94.38 284 SER A C 1
ATOM 2434 O O . SER A 1 284 ? -3.097 13.295 -1.904 1.00 94.38 284 SER A O 1
ATOM 2436 N N . LYS A 1 285 ? -3.656 13.418 -4.068 1.00 93.75 285 LYS A N 1
ATOM 2437 C CA . LYS A 1 285 ? -4.039 14.840 -4.014 1.00 93.75 285 LYS A CA 1
ATOM 2438 C C . LYS A 1 285 ? -5.220 15.096 -3.078 1.00 93.75 285 LYS A C 1
ATOM 2440 O O . LYS A 1 285 ? -5.189 16.053 -2.320 1.00 93.75 285 LYS A O 1
ATOM 2445 N N . LYS A 1 286 ? -6.249 14.241 -3.103 1.00 94.44 286 LYS A N 1
ATOM 2446 C CA . LYS A 1 286 ? -7.393 14.346 -2.174 1.00 94.44 286 LYS A CA 1
ATOM 2447 C C . LYS A 1 286 ? -6.973 14.070 -0.731 1.00 94.44 286 LYS A C 1
ATOM 2449 O O . LYS A 1 286 ? -7.505 14.674 0.193 1.00 94.44 286 LYS A O 1
ATOM 2454 N N . MET A 1 287 ? -6.031 13.150 -0.549 1.00 94.19 287 MET A N 1
ATOM 2455 C CA . MET A 1 287 ? -5.462 12.802 0.749 1.00 94.19 287 MET A CA 1
ATOM 2456 C C . MET A 1 287 ? -4.539 13.899 1.303 1.00 94.19 287 MET A C 1
ATOM 2458 O O . MET A 1 287 ? -4.458 14.040 2.519 1.00 94.19 287 MET A O 1
ATOM 2462 N N . ASP A 1 288 ? -3.882 14.691 0.449 1.00 93.38 288 ASP A N 1
ATOM 2463 C CA . ASP A 1 288 ? -2.978 15.787 0.847 1.00 93.38 288 ASP A CA 1
ATOM 2464 C C . ASP A 1 288 ? -3.701 16.911 1.601 1.00 93.38 288 ASP A C 1
ATOM 2466 O O . ASP A 1 288 ? -3.125 17.560 2.471 1.00 93.38 288 ASP A O 1
ATOM 2470 N N . ASP A 1 289 ? -4.991 17.103 1.313 1.00 91.81 289 ASP A N 1
ATOM 2471 C CA . ASP A 1 289 ? -5.833 18.113 1.961 1.00 91.81 289 ASP A CA 1
ATOM 2472 C C . ASP A 1 289 ? -6.327 17.684 3.359 1.00 91.81 289 ASP A C 1
ATOM 2474 O O . ASP A 1 289 ? -6.913 18.482 4.102 1.00 91.81 289 ASP A O 1
ATOM 2478 N N . ILE A 1 290 ? -6.105 16.427 3.754 1.00 92.44 290 ILE A N 1
ATOM 2479 C CA . ILE A 1 290 ? -6.588 15.883 5.025 1.00 92.44 290 ILE A CA 1
ATOM 2480 C C . ILE A 1 290 ? -5.717 16.380 6.181 1.00 92.44 290 ILE A C 1
ATOM 2482 O O . ILE A 1 290 ? -4.497 16.511 6.078 1.00 92.44 290 ILE A O 1
ATOM 2486 N N . ASN A 1 291 ? -6.363 16.689 7.308 1.00 91.06 291 ASN A N 1
ATOM 2487 C CA . ASN A 1 291 ? -5.669 16.908 8.570 1.00 91.06 291 ASN A CA 1
ATOM 2488 C C . ASN A 1 291 ? -5.577 15.573 9.324 1.00 91.06 291 ASN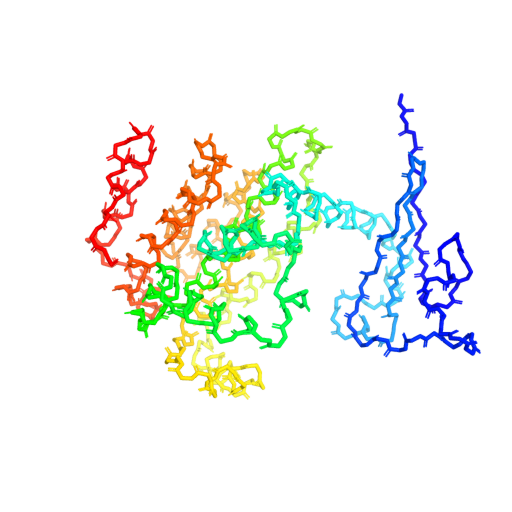 A C 1
ATOM 2490 O O . ASN A 1 291 ? -6.537 15.177 9.986 1.00 91.06 291 ASN A O 1
ATOM 2494 N N . TYR A 1 292 ? -4.453 14.866 9.182 1.00 90.62 292 TYR A N 1
ATOM 2495 C CA . TYR A 1 292 ? -4.252 13.556 9.810 1.00 90.62 292 TYR A CA 1
ATOM 2496 C C . TYR A 1 292 ? -4.172 13.637 11.335 1.00 90.62 292 TYR A C 1
ATOM 2498 O O . TYR A 1 292 ? -4.605 12.708 12.009 1.00 90.62 292 TYR A O 1
AT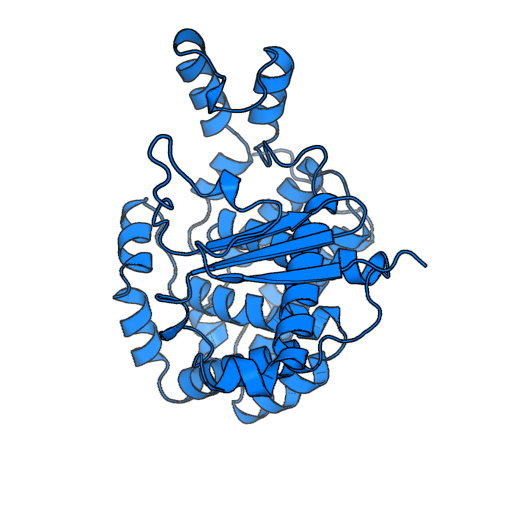OM 2506 N N . GLU A 1 293 ? -3.703 14.757 11.886 1.00 88.31 293 GLU A N 1
ATOM 2507 C CA . GLU A 1 293 ? -3.724 14.995 13.331 1.00 88.31 293 GLU A CA 1
ATOM 2508 C C . GLU A 1 293 ? -5.161 14.978 13.871 1.00 88.31 293 GLU A C 1
ATOM 2510 O O . GLU A 1 293 ? -5.475 14.215 14.785 1.00 88.31 293 GLU A O 1
ATOM 2515 N N . ASP A 1 294 ? -6.056 15.761 13.259 1.00 90.06 294 ASP A N 1
ATOM 2516 C CA . ASP A 1 294 ? -7.473 15.794 13.644 1.00 90.06 294 ASP A CA 1
ATOM 2517 C C . ASP A 1 294 ? -8.162 14.445 13.409 1.00 90.06 294 ASP A C 1
ATOM 2519 O O . ASP A 1 294 ? -9.004 14.018 14.203 1.00 90.06 294 ASP A O 1
ATOM 2523 N N . LEU A 1 295 ? -7.796 13.751 12.332 1.00 91.25 295 LEU A N 1
ATOM 2524 C CA . LEU A 1 295 ? -8.339 12.434 12.035 1.00 91.25 295 LEU A CA 1
ATOM 2525 C C . LEU A 1 295 ? -7.961 11.407 13.109 1.00 91.25 295 LEU A C 1
ATOM 2527 O O . LEU A 1 295 ? -8.836 10.695 13.594 1.00 91.25 295 LEU A O 1
ATOM 2531 N N . ILE A 1 296 ? -6.687 11.343 13.492 1.00 88.44 296 ILE A N 1
ATOM 2532 C CA . ILE A 1 296 ? -6.177 10.325 14.417 1.00 88.44 296 ILE A CA 1
ATOM 2533 C C . ILE A 1 296 ? -6.551 10.662 15.863 1.00 88.44 296 ILE A C 1
ATOM 2535 O O . ILE A 1 296 ? -7.079 9.805 16.569 1.00 88.44 296 ILE A O 1
ATOM 2539 N N . PHE A 1 297 ? -6.317 11.898 16.312 1.00 85.75 297 PHE A N 1
ATOM 2540 C CA . PHE A 1 297 ? -6.457 12.262 17.729 1.00 85.75 297 PHE A CA 1
ATOM 2541 C C . PHE A 1 297 ? -7.823 12.825 18.090 1.00 85.75 297 PHE A C 1
ATOM 2543 O O . PHE A 1 297 ? -8.307 12.601 19.199 1.00 85.75 297 PHE A O 1
ATOM 2550 N N . ASN A 1 298 ? -8.467 13.526 17.158 1.00 87.31 298 ASN A N 1
ATOM 2551 C CA . ASN A 1 298 ? -9.791 14.099 17.386 1.00 87.31 298 ASN A CA 1
ATOM 2552 C C . ASN A 1 298 ? -10.911 13.238 16.783 1.00 87.31 298 ASN A C 1
ATOM 2554 O O . ASN A 1 298 ? -12.084 13.569 16.970 1.00 87.31 298 ASN A O 1
ATOM 2558 N N . ASN A 1 299 ? -10.567 12.135 16.097 1.00 88.62 299 ASN A N 1
ATOM 2559 C CA . ASN A 1 299 ? -11.499 11.251 15.394 1.00 88.62 299 ASN A CA 1
ATOM 2560 C C . ASN A 1 299 ? -12.443 12.048 14.473 1.00 88.62 299 ASN A C 1
ATOM 2562 O O . ASN A 1 299 ? -13.660 11.851 14.476 1.00 88.62 299 ASN A O 1
ATOM 2566 N N . GLN A 1 300 ? -11.890 13.014 13.732 1.00 88.06 300 GLN A N 1
ATOM 2567 C CA . GLN A 1 300 ? -12.650 13.938 12.892 1.00 88.06 300 GLN A CA 1
ATOM 2568 C C . GLN A 1 300 ? -12.081 14.012 11.477 1.00 88.06 300 GLN A C 1
ATOM 2570 O O . GLN A 1 300 ? -10.933 14.384 11.261 1.00 88.06 300 GLN A O 1
ATOM 2575 N N . VAL A 1 301 ? -12.937 13.746 10.489 1.00 83.44 301 VAL A N 1
ATOM 2576 C CA . VAL A 1 301 ? -12.686 14.098 9.087 1.00 83.44 301 VAL A CA 1
ATOM 2577 C C . VAL A 1 301 ? -13.651 15.205 8.701 1.00 83.44 301 VAL A C 1
ATOM 2579 O O . VAL A 1 301 ? -14.841 15.146 9.012 1.00 83.44 301 VAL A O 1
ATOM 2582 N N . ASN A 1 302 ? -13.156 16.208 7.980 1.00 86.50 302 ASN A N 1
ATOM 2583 C CA . ASN A 1 302 ? -14.021 17.206 7.370 1.00 86.50 302 ASN A CA 1
ATOM 2584 C C . ASN A 1 302 ? -15.058 16.513 6.464 1.00 86.50 302 ASN A C 1
ATOM 2586 O O . ASN A 1 302 ? -14.694 15.792 5.534 1.00 86.50 302 ASN A O 1
ATOM 2590 N N . GLU A 1 303 ? -16.349 16.765 6.699 1.00 87.19 303 GLU A N 1
ATOM 2591 C CA . GLU A 1 303 ? -17.455 16.169 5.936 1.00 87.19 303 GLU A CA 1
ATOM 2592 C C . GLU A 1 303 ? -17.292 16.363 4.418 1.00 87.19 303 GLU A C 1
ATOM 2594 O O . GLU A 1 303 ? -17.666 15.497 3.624 1.00 87.19 303 GLU A O 1
ATOM 2599 N N . LYS A 1 304 ? -16.686 17.484 4.003 1.00 91.00 304 LYS A N 1
ATOM 2600 C CA . LYS A 1 304 ? -16.334 17.754 2.607 1.00 91.00 304 LYS A CA 1
ATOM 2601 C C . LYS A 1 304 ? -15.390 16.684 2.046 1.00 91.00 304 LYS A C 1
ATOM 2603 O O . LYS A 1 304 ? -15.698 16.128 0.997 1.00 91.00 304 LYS A O 1
ATOM 2608 N N . HIS A 1 305 ? -14.301 16.357 2.745 1.00 91.00 305 HIS A N 1
ATOM 2609 C CA . HIS A 1 305 ? -13.323 15.362 2.285 1.00 91.00 305 HIS A CA 1
ATOM 2610 C C . HIS A 1 305 ? -13.946 13.966 2.215 1.00 91.00 305 HIS A C 1
ATOM 2612 O O . HIS A 1 305 ? -13.756 13.246 1.238 1.00 91.00 305 HIS A O 1
ATOM 2618 N N . GLN A 1 306 ? -14.777 13.599 3.197 1.00 88.38 306 GLN A N 1
ATOM 2619 C CA . GLN A 1 306 ? -15.466 12.308 3.170 1.00 88.38 306 GLN A CA 1
ATOM 2620 C C . GLN A 1 306 ? -16.450 12.207 1.992 1.00 88.38 306 GLN A C 1
ATOM 2622 O O . GLN A 1 306 ? -16.537 11.168 1.335 1.00 88.38 306 GLN A O 1
ATOM 2627 N N . LYS A 1 307 ? -17.172 13.292 1.681 1.00 91.88 307 LYS A N 1
ATOM 2628 C CA . LYS A 1 307 ? -18.030 13.375 0.488 1.00 91.88 307 LYS A CA 1
ATOM 2629 C C . LYS A 1 307 ? -17.223 13.277 -0.805 1.00 91.88 307 LYS A C 1
ATOM 2631 O O . LYS A 1 307 ? -17.663 12.602 -1.730 1.00 91.88 307 LYS A O 1
ATOM 2636 N N . GLU A 1 308 ? -16.063 13.922 -0.875 1.00 94.06 308 GLU A N 1
ATOM 2637 C CA . GLU A 1 308 ? -15.183 13.883 -2.048 1.00 94.06 308 GLU A CA 1
ATOM 2638 C C . GLU A 1 308 ? -14.607 12.487 -2.301 1.00 94.06 308 GLU A C 1
ATOM 2640 O O . GLU A 1 308 ? -14.590 12.054 -3.451 1.00 94.06 308 GLU A O 1
ATOM 2645 N N . LEU A 1 309 ? -14.209 11.758 -1.255 1.00 94.69 309 LEU A N 1
ATOM 2646 C CA . LEU A 1 309 ? -13.746 10.371 -1.376 1.00 94.69 309 LEU A CA 1
ATOM 2647 C C . LEU A 1 309 ? -14.877 9.421 -1.786 1.00 94.69 309 LEU A C 1
ATOM 2649 O O . LEU A 1 309 ? -14.702 8.610 -2.689 1.00 94.69 309 LEU A O 1
ATOM 2653 N N . LYS A 1 310 ? -16.076 9.567 -1.209 1.00 93.81 310 LYS A N 1
ATOM 2654 C CA . LYS A 1 310 ? -17.247 8.777 -1.630 1.00 93.81 310 LYS A CA 1
ATOM 2655 C C . LYS A 1 310 ? -17.643 9.056 -3.079 1.00 93.81 310 LYS A C 1
ATOM 2657 O O . LYS A 1 310 ? -17.963 8.133 -3.820 1.00 93.81 310 LYS A O 1
ATOM 2662 N N . LYS A 1 311 ? -17.587 10.322 -3.504 1.00 94.62 311 LYS A N 1
ATOM 2663 C CA . LYS A 1 311 ? -17.802 10.705 -4.906 1.00 94.62 311 LYS A CA 1
ATOM 2664 C C . LYS A 1 311 ? -16.752 10.072 -5.820 1.00 94.62 311 LYS A C 1
ATOM 2666 O O . LYS A 1 311 ? -17.108 9.583 -6.882 1.00 94.62 311 LYS A O 1
ATOM 2671 N N . PHE A 1 312 ? -15.494 10.038 -5.386 1.00 95.31 312 PHE A N 1
ATOM 2672 C CA . PHE A 1 312 ? -14.407 9.415 -6.137 1.00 95.31 312 PHE A CA 1
ATOM 2673 C C . PHE A 1 312 ? -14.640 7.913 -6.361 1.00 95.31 312 PHE A C 1
ATOM 2675 O O . PHE A 1 312 ? -14.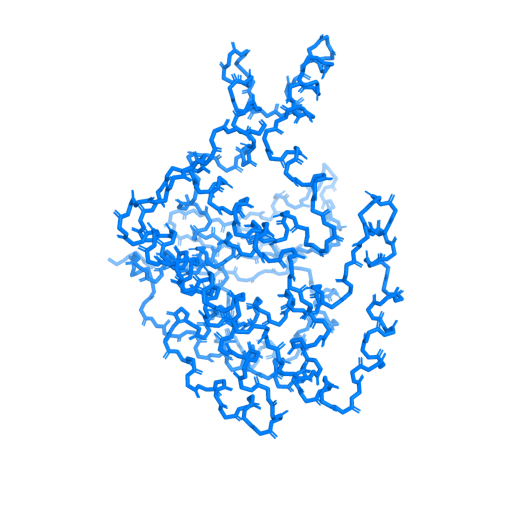436 7.438 -7.471 1.00 95.31 312 PHE A O 1
ATOM 2682 N N . ILE A 1 313 ? -15.159 7.183 -5.363 1.00 94.56 313 ILE A N 1
ATOM 2683 C CA . ILE A 1 313 ? -15.587 5.782 -5.542 1.00 94.56 313 ILE A CA 1
ATOM 2684 C C . ILE A 1 313 ? -16.649 5.679 -6.642 1.00 94.56 313 ILE A C 1
ATOM 2686 O O . ILE A 1 313 ? -16.499 4.883 -7.562 1.00 94.56 313 ILE A O 1
ATOM 2690 N N . MET A 1 314 ? -17.694 6.513 -6.591 1.00 93.38 314 MET A N 1
ATOM 2691 C CA . MET A 1 314 ? -18.762 6.489 -7.602 1.00 93.38 314 MET A CA 1
ATOM 2692 C C . MET A 1 314 ? -18.237 6.776 -9.018 1.00 93.38 314 MET A C 1
ATOM 2694 O O . MET A 1 314 ? -18.651 6.119 -9.970 1.00 93.38 314 MET A O 1
ATOM 2698 N N . GLU A 1 315 ? -17.317 7.735 -9.158 1.00 93.38 315 GLU A N 1
ATOM 2699 C CA . GLU A 1 315 ? -16.675 8.087 -10.434 1.00 93.38 315 GLU A CA 1
ATOM 2700 C C . GLU A 1 315 ? -15.828 6.926 -10.982 1.00 93.38 315 GLU A C 1
ATOM 2702 O O . GLU A 1 315 ? -15.858 6.657 -12.185 1.00 93.38 315 GLU A O 1
ATOM 2707 N N . LEU A 1 316 ? -15.121 6.204 -10.103 1.00 93.00 316 LEU A N 1
ATOM 2708 C CA . LEU A 1 316 ? -14.380 4.990 -10.458 1.00 93.00 316 LEU A CA 1
ATOM 2709 C C . LEU A 1 316 ? -15.317 3.851 -10.885 1.00 93.00 316 LEU A C 1
ATOM 2711 O O . LEU A 1 316 ? -15.035 3.142 -11.846 1.00 93.00 316 LEU A O 1
ATOM 2715 N N . GLU A 1 317 ? -16.448 3.667 -10.203 1.00 91.12 317 GLU A N 1
ATOM 2716 C CA . GLU A 1 317 ? -17.398 2.593 -10.518 1.00 91.12 317 GLU A CA 1
ATOM 2717 C C . GLU A 1 317 ? -18.066 2.754 -11.889 1.00 91.12 317 GLU A C 1
ATOM 2719 O O . GLU A 1 317 ? -18.402 1.747 -12.529 1.00 91.12 317 GLU A O 1
ATOM 2724 N N . GLN A 1 318 ? -18.267 4.006 -12.308 1.00 89.12 318 GLN A N 1
ATOM 2725 C CA . GLN A 1 318 ? -18.964 4.395 -13.535 1.00 89.12 318 GLN A CA 1
ATOM 2726 C C . GLN A 1 318 ? -18.033 4.547 -14.749 1.00 89.12 318 GLN A C 1
ATOM 2728 O O . GLN A 1 318 ? -18.523 4.837 -15.838 1.00 89.12 318 GLN A O 1
ATOM 2733 N N . ASP A 1 319 ? -16.718 4.359 -14.579 1.00 82.50 319 ASP A N 1
ATOM 2734 C CA . ASP A 1 319 ? -15.695 4.710 -15.579 1.00 82.50 319 ASP A CA 1
ATOM 2735 C C . ASP A 1 319 ? -15.808 6.184 -16.046 1.00 82.50 319 ASP A C 1
ATOM 2737 O O . ASP A 1 319 ? -15.394 6.551 -17.146 1.00 82.50 319 ASP A O 1
ATOM 2741 N N . GLU A 1 320 ? -16.383 7.045 -15.197 1.00 78.94 320 GLU A N 1
ATOM 2742 C CA . GLU A 1 320 ? -16.598 8.476 -15.451 1.00 78.94 320 GLU A CA 1
ATOM 2743 C C . GLU A 1 320 ? -15.446 9.335 -14.925 1.00 78.94 320 GLU A C 1
ATOM 2745 O O . GLU A 1 320 ? -15.459 10.559 -15.080 1.00 78.94 320 GLU A O 1
ATOM 2750 N N . LEU A 1 321 ? -14.439 8.713 -14.303 1.00 78.06 321 LEU A N 1
ATOM 2751 C CA . LEU A 1 321 ? -13.284 9.429 -13.795 1.00 78.06 321 LEU A CA 1
ATOM 2752 C C . LEU A 1 321 ? -12.520 10.087 -14.952 1.00 78.06 321 LEU A C 1
ATOM 2754 O O . LEU A 1 321 ? -11.759 9.451 -15.685 1.00 78.06 321 LEU A O 1
ATOM 2758 N N . ILE A 1 322 ? -12.710 11.398 -15.092 1.00 73.44 322 ILE A N 1
ATOM 2759 C CA . ILE A 1 322 ? -11.954 12.212 -16.036 1.00 73.44 322 ILE A CA 1
ATOM 2760 C C . ILE A 1 322 ? -10.530 12.312 -15.495 1.00 73.44 322 ILE A C 1
ATOM 2762 O O . ILE A 1 322 ? -10.252 13.012 -14.519 1.00 73.44 322 ILE A O 1
ATOM 2766 N N . LEU A 1 323 ? -9.615 11.584 -16.132 1.00 76.56 323 LEU A N 1
ATOM 2767 C CA . LEU A 1 323 ? -8.193 11.723 -15.868 1.00 76.56 323 LEU A CA 1
ATOM 2768 C C . LEU A 1 323 ? -7.750 13.079 -16.413 1.00 76.56 323 LEU A C 1
ATOM 2770 O O . LEU A 1 323 ? -7.660 13.256 -17.624 1.00 76.56 323 LEU A O 1
ATOM 2774 N N . ASP A 1 324 ? -7.544 14.043 -15.516 1.00 63.53 324 ASP A N 1
ATOM 2775 C CA . ASP A 1 324 ? -7.074 15.376 -15.879 1.00 63.53 324 ASP A CA 1
ATOM 2776 C C . ASP A 1 324 ? -5.750 15.267 -16.650 1.00 63.53 324 ASP A C 1
ATOM 2778 O O . ASP A 1 324 ? -4.731 14.848 -16.104 1.00 63.53 324 ASP A O 1
ATOM 2782 N N . GLU A 1 325 ? -5.776 15.598 -17.943 1.00 55.69 325 GLU A N 1
ATOM 2783 C CA . GLU A 1 325 ? -4.584 15.601 -18.796 1.00 55.69 325 GLU A CA 1
ATOM 2784 C C . GLU A 1 325 ? -3.753 16.887 -18.633 1.00 55.69 325 GLU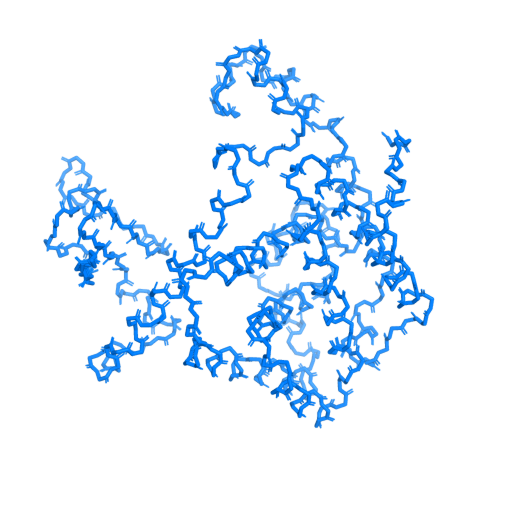 A C 1
ATOM 2786 O O . GLU A 1 325 ? -2.693 17.014 -19.247 1.00 55.69 325 GLU A O 1
ATOM 2791 N N . SER A 1 326 ? -4.214 17.855 -17.829 1.00 46.25 326 SER A N 1
ATOM 2792 C CA . SER A 1 326 ? -3.560 19.152 -17.649 1.00 46.25 326 SER A CA 1
ATOM 2793 C C . SER A 1 326 ? -2.648 19.196 -16.414 1.00 46.25 326 SER A C 1
ATOM 2795 O O . SER A 1 326 ? -2.953 19.838 -15.412 1.00 46.25 326 SER A O 1
ATOM 2797 N N . LEU A 1 327 ? -1.486 18.532 -16.497 1.00 46.84 327 LEU A N 1
ATOM 2798 C CA . LEU A 1 327 ? -0.392 18.640 -15.509 1.00 46.84 327 LEU A CA 1
ATOM 2799 C C . LEU A 1 327 ? 0.994 18.749 -16.137 1.00 46.84 327 LEU A C 1
ATOM 2801 O O . LEU A 1 327 ? 1.377 17.846 -16.917 1.00 46.84 327 LEU A O 1
#

Sequence (327 aa):
MIVRNLNLKNLGEEGKYSYEFNNENGEIKRMKDFIYIFRDQNEIEIYFNQWEIKQVFFSIHEFKENVLFVKELFKHIAHHEYGHTFLAPTTFDLGIKEAKEFFKKFGYHNSRDVPIEKKNEFLMIYSNSEFIRALLSLNRVELTRVYDEFKEFHAYYMVLKEKISNSNPEDALNWNYNILTGYVTNLYNQGEEMLSELKQSDFFQDVQLNKFPHDAYFELYHDIMQLTYDFFIYGEWNRLIGLFSENNMTYFLDFMQTINEIFKTIADKHSDIDVITKIIIQLSKKMDDINYEDLIFNNQVNEKHQKELKKFIMELEQDELILDESL

Organism: NCBI:txid412755